Protein AF-A0A538JEP0-F1 (afdb_monomer_lite)

Foldseek 3Di:
DDPVVVVVVVVVVPPVVVVVVVVVVVVVVLVVVLVVVLVVCPPVVNVVVCVVLLVAWKWWFFKAALVLDTDTDIDHNVLSVDSVSVSVVVVVSQVSQVVRVVVWAIQGDDTPRIDSDPVRVVVVSVVCVVVSNVLSVVLGQKFKKFKFFPDDDDDDDPDCVVVVVVPSFDDPVLVVLLVVQAPDDDGRMGIHHNVRVVVNVVSVVVVVVVPTDMDMDDRGRPNRPRDDD

Sequence (229 aa):
MGAADELARALAARDVNVGELIRQAEADARAEVAETLRGLFADDLLRRVLAHVADRPMFALVGIDERVIPLVRKLDDSAMRDEAQLESEVRAHNEMLLDAMGKGTVIPFRFGTAFPTRSALDEWVSNHRDELERELVRLRGKAEWAVEIVARPPEGEPGRYLEERLATAVRPDVRGRLAAVAAEVAGNACLVAASNEEAFHATLNELEEEGYELRVTGPWPAYSFARLP

Radius of gyration: 23.02 Å; chains: 1; bounding box: 45×71×61 Å

Secondary structure (DSSP, 8-state):
--HHHHHHHHHHT----HHHHHHHHHHHHHHHHHHHHHHHHT-HHHHHHHHHHTTS-EEEEEEE-TTS-EEEEEEPGGGGT-HHHHHHHHHHHHHHHHHHHTTS--EE--TT-EESSHHHHHHHHHHTHHHHHHHHHHHTTEEEEEEEEEE----S-TT-HHHHGGG-S--HHHHHHHHHHSSEEETTEEEEEGGGHHHHHHHHHHHHHTT-EEEEEEEE--TTT----

pLDDT: mean 72.67, std 21.52, range [31.45, 97.44]

Structure (mmCIF, N/CA/C/O backbone):
data_AF-A0A538JEP0-F1
#
_entry.id   AF-A0A538JEP0-F1
#
loop_
_atom_site.group_PDB
_atom_site.id
_atom_site.type_symbol
_atom_site.label_atom_id
_atom_site.label_alt_id
_atom_site.label_comp_id
_atom_site.label_asym_id
_atom_site.label_entity_id
_atom_site.label_seq_id
_atom_site.pdbx_PDB_ins_code
_atom_site.Cartn_x
_atom_site.Cartn_y
_atom_site.Cartn_z
_atom_site.occupancy
_atom_site.B_iso_or_equiv
_atom_site.auth_seq_id
_atom_site.auth_comp_id
_atom_site.auth_asym_id
_atom_site.auth_atom_id
_atom_site.pdbx_PDB_model_num
ATOM 1 N N . MET A 1 1 ? 3.671 55.004 30.116 1.00 46.94 1 MET A N 1
ATOM 2 C CA . MET A 1 1 ? 4.295 54.323 28.964 1.00 46.94 1 MET A CA 1
ATOM 3 C C . MET A 1 1 ? 4.608 52.918 29.442 1.00 46.94 1 MET A C 1
ATOM 5 O O . MET A 1 1 ? 5.524 52.754 30.234 1.00 46.94 1 MET A O 1
ATOM 9 N N . GLY A 1 2 ? 3.665 52.000 29.221 1.00 47.28 2 GLY A N 1
ATOM 10 C CA . GLY A 1 2 ? 3.522 50.778 30.020 1.00 47.28 2 GLY A CA 1
ATOM 11 C C . GLY A 1 2 ? 4.178 49.565 29.373 1.00 47.28 2 GLY A C 1
ATOM 12 O O . GLY A 1 2 ? 4.249 49.492 28.153 1.00 47.28 2 GLY A O 1
ATOM 13 N N . ALA A 1 3 ? 4.580 48.594 30.195 1.00 38.84 3 ALA A N 1
ATOM 14 C CA . ALA A 1 3 ? 5.184 47.321 29.787 1.00 38.84 3 ALA A CA 1
ATOM 15 C C . ALA A 1 3 ? 4.397 46.561 28.692 1.00 38.84 3 ALA A C 1
ATOM 17 O O . ALA A 1 3 ? 4.974 45.762 27.964 1.00 38.84 3 ALA A O 1
ATOM 18 N N . ALA A 1 4 ? 3.102 46.850 28.523 1.00 38.44 4 ALA A N 1
ATOM 19 C CA . ALA A 1 4 ? 2.277 46.339 27.429 1.00 38.44 4 ALA A CA 1
ATOM 20 C C . ALA A 1 4 ? 2.669 46.897 26.041 1.00 38.44 4 ALA A C 1
ATOM 22 O O . ALA A 1 4 ? 2.655 46.144 25.073 1.00 38.44 4 ALA A O 1
ATOM 23 N N . ASP A 1 5 ? 3.082 48.168 25.935 1.00 39.56 5 ASP A N 1
ATOM 24 C CA . ASP A 1 5 ? 3.568 48.773 24.677 1.00 39.56 5 ASP A CA 1
ATOM 25 C C . ASP A 1 5 ? 4.962 48.262 24.292 1.00 39.56 5 ASP A C 1
ATOM 27 O O . ASP A 1 5 ? 5.319 48.224 23.114 1.00 39.56 5 ASP A O 1
ATOM 31 N N . GLU A 1 6 ? 5.762 47.892 25.292 1.00 38.72 6 GLU A N 1
ATOM 32 C CA . GLU A 1 6 ? 7.109 47.347 25.116 1.00 38.72 6 GLU A CA 1
ATOM 33 C C . GLU A 1 6 ? 7.047 45.862 24.728 1.00 38.72 6 GLU A C 1
ATOM 35 O O . GLU A 1 6 ? 7.754 45.435 23.817 1.00 38.72 6 GLU A O 1
ATOM 40 N N . LEU A 1 7 ? 6.108 45.107 25.314 1.00 36.41 7 LEU A N 1
ATOM 41 C CA . LEU A 1 7 ? 5.798 43.730 24.924 1.00 36.41 7 LEU A CA 1
ATOM 42 C C . LEU A 1 7 ? 5.152 43.661 23.528 1.00 36.41 7 LEU A C 1
ATOM 44 O O . LEU A 1 7 ? 5.528 42.808 22.729 1.00 36.41 7 LEU A O 1
ATOM 48 N N . ALA A 1 8 ? 4.251 44.591 23.188 1.00 37.75 8 ALA A N 1
ATOM 49 C CA . ALA A 1 8 ? 3.668 44.691 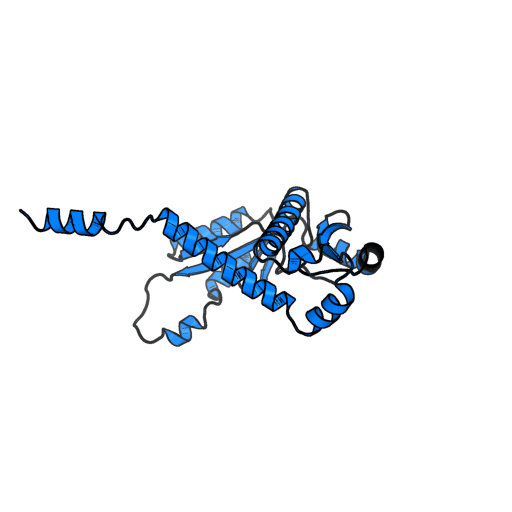21.848 1.00 37.75 8 ALA A CA 1
ATOM 50 C C . ALA A 1 8 ? 4.722 45.044 20.781 1.00 37.75 8 ALA A C 1
ATOM 52 O O . ALA A 1 8 ? 4.706 44.471 19.694 1.00 37.75 8 ALA A O 1
ATOM 53 N N . ARG A 1 9 ? 5.689 45.921 21.099 1.00 42.69 9 ARG A N 1
ATOM 54 C CA . ARG A 1 9 ? 6.839 46.210 20.221 1.00 42.69 9 ARG A CA 1
ATOM 55 C C . ARG A 1 9 ? 7.816 45.041 20.103 1.00 42.69 9 ARG A C 1
ATOM 57 O O . ARG A 1 9 ? 8.327 44.810 19.014 1.00 42.69 9 ARG A O 1
ATOM 64 N N . ALA A 1 10 ? 8.061 44.296 21.181 1.00 39.06 10 ALA A N 1
ATOM 65 C CA . ALA A 1 10 ? 8.940 43.125 21.166 1.00 39.06 10 ALA A CA 1
ATOM 66 C C . ALA A 1 10 ? 8.338 41.947 20.377 1.00 39.06 10 ALA A C 1
ATOM 68 O O . ALA A 1 10 ? 9.069 41.234 19.691 1.00 39.06 10 ALA A O 1
ATOM 69 N N . LEU A 1 11 ? 7.012 41.776 20.429 1.00 36.81 11 LEU A N 1
ATOM 70 C CA . LEU A 1 11 ? 6.280 40.799 19.617 1.00 36.81 11 LEU A CA 1
ATOM 71 C C . LEU A 1 11 ? 6.167 41.240 18.149 1.00 36.81 11 LEU A C 1
ATOM 73 O O . LEU A 1 11 ? 6.334 40.409 17.267 1.00 36.81 11 LEU A O 1
ATOM 77 N N . ALA A 1 12 ? 5.994 42.537 17.870 1.00 42.09 12 ALA A N 1
ATOM 78 C CA . ALA A 1 12 ? 6.000 43.074 16.504 1.00 42.09 12 ALA A CA 1
ATOM 79 C C . ALA A 1 12 ? 7.398 43.094 15.848 1.00 42.09 12 ALA A C 1
ATOM 81 O O . ALA A 1 12 ? 7.502 43.079 14.627 1.00 42.09 12 ALA A O 1
ATOM 82 N N . ALA A 1 13 ? 8.480 43.115 16.639 1.00 42.72 13 ALA A N 1
ATOM 83 C CA . ALA A 1 13 ? 9.861 43.014 16.150 1.00 42.72 13 ALA A CA 1
ATOM 84 C C . ALA A 1 13 ? 10.280 41.572 15.808 1.00 42.72 13 ALA A C 1
ATOM 86 O O . ALA A 1 13 ? 11.305 41.356 15.162 1.00 42.72 13 ALA A O 1
ATOM 87 N N . ARG A 1 14 ? 9.490 40.583 16.234 1.00 44.97 14 ARG A N 1
ATOM 88 C CA . ARG A 1 14 ? 9.610 39.187 15.827 1.00 44.97 14 ARG A CA 1
ATOM 89 C C . ARG A 1 14 ? 8.454 38.867 14.898 1.00 44.97 14 ARG A C 1
ATOM 91 O O . ARG A 1 14 ? 7.527 38.159 15.277 1.00 44.97 14 ARG A O 1
ATOM 98 N N . ASP A 1 15 ? 8.548 39.385 13.678 1.00 43.19 15 ASP A N 1
ATOM 99 C CA . ASP A 1 15 ? 7.730 38.963 12.540 1.00 43.19 15 ASP A CA 1
ATOM 100 C C . ASP A 1 15 ? 8.122 37.525 12.155 1.00 43.19 15 ASP A C 1
ATOM 102 O O . ASP A 1 15 ? 8.715 37.243 11.118 1.00 43.19 15 ASP A O 1
ATOM 106 N N . VAL A 1 16 ? 7.895 36.593 13.084 1.00 47.44 16 VAL A N 1
ATOM 107 C CA . VAL A 1 16 ? 7.999 35.165 12.845 1.00 47.44 16 VAL A CA 1
ATOM 108 C C . VAL A 1 16 ? 6.770 34.834 12.026 1.00 47.44 16 VAL A C 1
ATOM 110 O O . VAL A 1 16 ? 5.701 34.524 12.551 1.00 47.44 16 VAL A O 1
ATOM 113 N N . ASN A 1 17 ? 6.920 34.989 10.716 1.00 47.56 17 ASN A N 1
ATOM 114 C CA . ASN A 1 17 ? 5.913 34.612 9.755 1.00 47.56 17 ASN A CA 1
ATOM 115 C C . ASN A 1 17 ? 5.704 33.103 9.904 1.00 47.56 17 ASN A C 1
ATOM 117 O O . ASN A 1 17 ? 6.492 32.298 9.417 1.00 47.56 17 ASN A O 1
ATOM 121 N N . VAL A 1 18 ? 4.659 32.709 10.634 1.00 34.00 18 VAL A N 1
ATOM 122 C CA . VAL A 1 18 ? 4.326 31.300 10.895 1.00 34.00 18 VAL A CA 1
ATOM 123 C C . VAL A 1 18 ? 4.197 30.531 9.576 1.00 34.00 18 VAL A C 1
ATOM 125 O O . VAL A 1 18 ? 4.581 29.370 9.503 1.00 34.00 18 VAL A O 1
ATOM 128 N N . GLY A 1 19 ? 3.759 31.198 8.502 1.00 34.09 19 GLY A N 1
ATOM 129 C CA . GLY A 1 19 ? 3.747 30.625 7.159 1.00 34.09 19 GLY A CA 1
ATOM 130 C C . GLY A 1 19 ? 5.142 30.378 6.574 1.00 34.09 19 GLY A C 1
ATOM 131 O O . GLY A 1 19 ? 5.321 29.426 5.826 1.00 34.09 19 GLY A O 1
ATOM 132 N N . GLU A 1 20 ? 6.139 31.196 6.904 1.00 41.31 20 GLU A N 1
ATOM 133 C CA . GLU A 1 20 ? 7.542 30.972 6.532 1.00 41.31 20 GLU A CA 1
ATOM 134 C C . GLU A 1 20 ? 8.184 29.862 7.365 1.00 41.31 20 GLU A C 1
ATOM 136 O O . GLU A 1 20 ? 8.879 29.027 6.800 1.00 41.31 20 GLU A O 1
ATOM 141 N N . LEU A 1 21 ? 7.871 29.774 8.661 1.00 33.12 21 LEU A N 1
ATOM 142 C CA . LEU A 1 21 ? 8.310 28.656 9.501 1.00 33.12 21 LEU A CA 1
ATOM 143 C C . LEU A 1 21 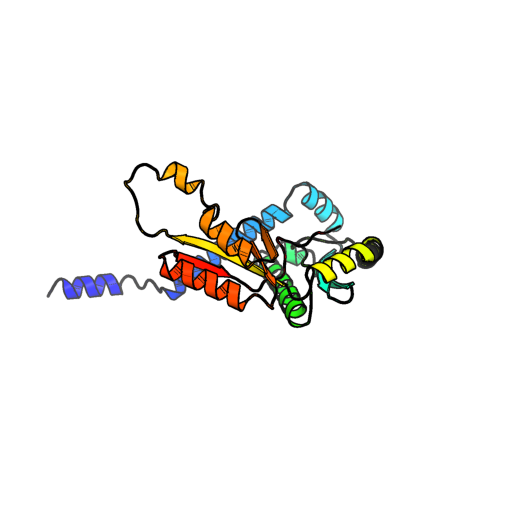? 7.723 27.316 9.057 1.00 33.12 21 LEU A C 1
ATOM 145 O O . LEU A 1 21 ? 8.446 26.327 9.033 1.00 33.12 21 LEU A O 1
ATOM 149 N N . ILE A 1 22 ? 6.439 27.273 8.691 1.00 31.45 22 ILE A N 1
ATOM 150 C CA . ILE A 1 22 ? 5.808 26.059 8.155 1.00 31.45 22 ILE A CA 1
ATOM 151 C C . ILE A 1 22 ? 6.463 25.680 6.826 1.00 31.45 22 ILE A C 1
ATOM 153 O O . ILE A 1 22 ? 6.850 24.531 6.654 1.00 31.45 22 ILE A O 1
ATOM 157 N N . ARG A 1 23 ? 6.671 26.642 5.914 1.00 42.78 23 ARG A N 1
ATOM 158 C CA . ARG A 1 23 ? 7.375 26.380 4.648 1.00 42.78 23 ARG A CA 1
ATOM 159 C C . ARG A 1 23 ? 8.807 25.897 4.862 1.00 42.78 23 ARG A C 1
ATOM 161 O O . ARG A 1 23 ? 9.242 25.011 4.137 1.00 42.78 23 ARG A O 1
ATOM 168 N N . GLN A 1 24 ? 9.526 26.461 5.831 1.00 40.59 24 GLN A N 1
ATOM 169 C CA . GLN A 1 24 ? 10.885 26.042 6.157 1.00 40.59 24 GLN A CA 1
ATOM 170 C C . GLN A 1 24 ? 10.894 24.635 6.757 1.00 40.59 24 GLN A C 1
ATOM 172 O O . GLN A 1 24 ? 11.655 23.799 6.298 1.00 40.59 24 GLN A O 1
ATOM 177 N N . ALA A 1 25 ? 9.995 24.337 7.698 1.00 34.19 25 ALA A N 1
ATOM 178 C CA . ALA A 1 25 ? 9.860 23.002 8.276 1.00 34.19 25 ALA A CA 1
ATOM 179 C C . ALA A 1 25 ? 9.463 21.951 7.223 1.00 34.19 25 ALA A C 1
ATOM 181 O O . ALA A 1 25 ? 9.988 20.842 7.229 1.00 34.19 25 ALA A O 1
ATOM 182 N N . GLU A 1 26 ? 8.575 22.298 6.287 1.00 37.69 26 GLU A N 1
ATOM 183 C CA . GLU A 1 26 ? 8.236 21.443 5.146 1.00 37.69 26 GLU A CA 1
ATOM 184 C C . GLU A 1 26 ? 9.423 21.246 4.197 1.00 37.69 26 GLU A C 1
ATOM 186 O O . GLU A 1 26 ? 9.621 20.141 3.699 1.00 37.69 26 GLU A O 1
ATOM 191 N N . ALA A 1 27 ? 10.206 22.295 3.931 1.00 47.62 27 ALA A N 1
ATOM 192 C CA . ALA A 1 27 ? 11.395 22.215 3.089 1.00 47.62 27 ALA A CA 1
ATOM 193 C C . ALA A 1 27 ? 12.491 21.358 3.737 1.00 47.62 27 ALA A C 1
ATOM 195 O O . ALA A 1 27 ? 13.074 20.513 3.064 1.00 47.62 27 ALA A O 1
ATOM 196 N N . ASP A 1 28 ? 12.715 21.519 5.040 1.00 44.03 28 ASP A N 1
ATOM 197 C CA . ASP A 1 28 ? 13.675 20.731 5.812 1.00 44.03 28 ASP A CA 1
ATOM 198 C C . ASP A 1 28 ? 13.251 19.252 5.856 1.00 44.03 28 ASP A C 1
ATOM 200 O O . ASP A 1 28 ? 14.069 18.367 5.614 1.00 44.03 28 ASP A O 1
ATOM 204 N N . ALA A 1 29 ? 11.956 18.969 6.055 1.00 41.75 29 ALA A N 1
ATOM 205 C CA . ALA A 1 29 ? 11.419 17.609 6.005 1.00 41.75 29 ALA A CA 1
ATOM 206 C C . ALA A 1 29 ? 11.539 16.981 4.605 1.00 41.75 29 ALA A C 1
ATOM 208 O O . ALA A 1 29 ? 11.890 15.808 4.480 1.00 41.75 29 ALA A O 1
ATOM 209 N N . ARG A 1 30 ? 11.285 17.750 3.535 1.00 46.12 30 ARG A N 1
ATOM 210 C CA . ARG A 1 30 ? 11.527 17.292 2.154 1.00 46.12 30 ARG A CA 1
ATOM 211 C C . ARG A 1 30 ? 13.000 16.984 1.931 1.00 46.12 30 ARG A C 1
ATOM 213 O O . ARG A 1 30 ? 13.297 15.966 1.312 1.00 46.12 30 ARG A O 1
ATOM 220 N N . ALA A 1 31 ? 13.894 17.810 2.471 1.00 48.84 31 ALA A N 1
ATOM 221 C CA . ALA A 1 31 ? 15.327 17.618 2.325 1.00 48.84 31 ALA A CA 1
ATOM 222 C C . ALA A 1 31 ? 15.830 16.361 3.047 1.00 48.84 31 ALA A C 1
ATOM 224 O O . ALA A 1 31 ? 16.592 15.575 2.485 1.00 48.84 31 ALA A O 1
ATOM 225 N N . GLU A 1 32 ? 15.339 16.109 4.260 1.00 46.53 32 GLU A N 1
ATOM 226 C CA . GLU A 1 32 ? 15.646 14.896 5.022 1.00 46.53 32 GLU A CA 1
ATOM 227 C C . GLU A 1 32 ? 15.100 13.632 4.334 1.00 46.53 32 GLU A C 1
ATOM 229 O O . GLU A 1 32 ? 15.796 12.616 4.220 1.00 46.53 32 GLU A O 1
ATOM 234 N N . VAL A 1 33 ? 13.872 13.693 3.804 1.00 46.97 33 VAL A N 1
ATOM 235 C CA . VAL A 1 33 ? 13.283 12.599 3.016 1.00 46.97 33 VAL A CA 1
ATOM 236 C C . VAL A 1 33 ? 14.093 12.360 1.748 1.00 46.97 33 VAL A C 1
ATOM 238 O O . VAL A 1 33 ? 14.390 11.215 1.422 1.00 46.97 33 VAL A O 1
ATOM 241 N N . ALA A 1 34 ? 14.499 13.410 1.042 1.00 51.31 34 ALA A N 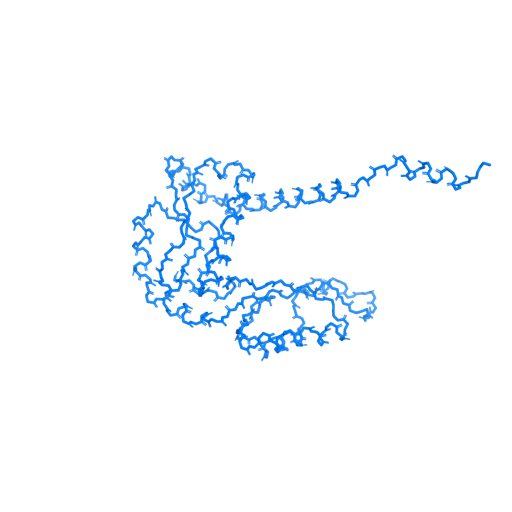1
ATOM 242 C CA . ALA A 1 34 ? 15.307 13.285 -0.158 1.00 51.31 34 ALA A CA 1
ATOM 243 C C . ALA A 1 34 ? 16.727 12.790 0.132 1.00 51.31 34 ALA A C 1
ATOM 245 O O . ALA A 1 34 ? 17.259 12.021 -0.663 1.00 51.31 34 ALA A O 1
ATOM 246 N N . GLU A 1 35 ? 17.341 13.154 1.257 1.00 52.19 35 GLU A N 1
ATOM 247 C CA . GLU A 1 35 ? 18.613 12.580 1.702 1.00 52.19 35 GLU A CA 1
ATOM 248 C C . GLU A 1 35 ? 18.468 11.097 2.045 1.00 52.19 35 GLU A C 1
ATOM 250 O O . GLU A 1 35 ? 19.293 10.287 1.621 1.00 52.19 35 GLU A O 1
ATOM 255 N N . THR A 1 36 ? 17.376 10.721 2.711 1.00 52.69 36 THR A N 1
ATOM 256 C CA . THR A 1 36 ? 17.035 9.323 2.995 1.00 52.69 36 THR A CA 1
ATOM 257 C C . THR A 1 36 ? 16.820 8.536 1.706 1.00 52.69 36 THR A C 1
ATOM 259 O O . THR A 1 36 ? 17.389 7.460 1.535 1.00 52.69 36 THR A O 1
ATOM 262 N N . LEU A 1 37 ? 16.055 9.083 0.758 1.00 50.84 37 LEU A N 1
ATOM 263 C CA . LEU A 1 37 ? 15.846 8.486 -0.557 1.00 50.84 37 LEU A CA 1
ATOM 264 C C . LEU A 1 37 ? 17.173 8.375 -1.305 1.00 50.84 37 LEU A C 1
ATOM 266 O O . LEU A 1 37 ? 17.518 7.283 -1.744 1.00 50.84 37 LEU A O 1
ATOM 270 N N . ARG A 1 38 ? 17.967 9.451 -1.384 1.00 56.06 38 ARG A N 1
ATOM 271 C CA . ARG A 1 38 ? 19.318 9.423 -1.962 1.00 56.06 38 ARG A CA 1
ATOM 272 C C . ARG A 1 38 ? 20.165 8.340 -1.307 1.00 56.06 38 ARG A C 1
ATOM 274 O O . ARG A 1 38 ? 20.845 7.643 -2.039 1.00 56.06 38 ARG A O 1
ATOM 281 N N . GLY A 1 39 ? 20.100 8.162 0.012 1.00 55.53 39 GLY A N 1
ATOM 282 C CA . GLY A 1 39 ? 20.774 7.101 0.763 1.00 55.53 39 GLY A CA 1
ATOM 283 C C . GLY A 1 39 ? 20.321 5.693 0.368 1.00 55.53 39 GLY A C 1
ATOM 284 O O . GLY A 1 39 ? 21.159 4.844 0.077 1.00 55.53 39 GLY A O 1
ATOM 285 N N . LEU A 1 40 ? 19.007 5.471 0.275 1.00 53.81 40 LEU A N 1
ATOM 286 C CA . LEU A 1 40 ? 18.403 4.208 -0.171 1.00 53.81 40 LEU A CA 1
ATOM 287 C C . LEU A 1 40 ? 18.743 3.880 -1.638 1.00 53.81 40 LEU A C 1
ATOM 289 O O . LEU A 1 40 ? 18.954 2.719 -1.976 1.00 53.81 40 LEU A O 1
ATOM 293 N N . PHE A 1 41 ? 18.852 4.892 -2.504 1.00 49.88 41 PHE A N 1
ATOM 294 C CA . PHE A 1 41 ? 19.326 4.750 -3.889 1.00 49.88 41 PHE A CA 1
ATOM 295 C C . PHE A 1 41 ? 20.849 4.649 -4.007 1.00 49.88 41 PHE A C 1
ATOM 297 O O . PHE A 1 41 ? 21.369 4.142 -5.001 1.00 49.88 41 PHE A O 1
ATOM 304 N N . ALA A 1 42 ? 21.569 5.151 -3.009 1.00 46.66 42 ALA A N 1
ATOM 305 C CA . ALA A 1 42 ? 23.019 5.223 -2.965 1.00 46.66 42 ALA A CA 1
ATOM 306 C C . ALA A 1 42 ? 23.679 3.963 -2.412 1.00 46.66 42 ALA A C 1
ATOM 308 O O . ALA A 1 42 ? 24.910 3.977 -2.303 1.00 46.66 42 ALA A O 1
ATOM 309 N N . ASP A 1 43 ? 22.917 2.920 -2.074 1.00 51.91 43 ASP A N 1
ATOM 310 C CA . ASP A 1 43 ? 23.490 1.647 -1.657 1.00 51.91 43 ASP A CA 1
ATOM 311 C C . ASP A 1 43 ? 24.525 1.206 -2.707 1.00 51.91 43 ASP A C 1
ATOM 313 O O . ASP A 1 43 ? 24.291 1.264 -3.918 1.00 51.91 43 ASP A O 1
ATOM 317 N N . ASP A 1 44 ? 25.729 0.861 -2.255 1.00 44.19 44 ASP A N 1
ATOM 318 C CA . ASP A 1 44 ? 26.965 0.911 -3.060 1.00 44.19 44 ASP A CA 1
ATOM 319 C C . ASP A 1 44 ? 26.937 -0.040 -4.286 1.00 44.19 44 ASP A C 1
ATOM 321 O O . ASP A 1 44 ? 27.661 0.125 -5.274 1.00 44.19 44 ASP A O 1
ATOM 325 N N . LEU A 1 45 ? 26.027 -1.019 -4.252 1.00 45.00 45 LEU A N 1
ATOM 326 C CA . LEU A 1 45 ? 25.698 -1.939 -5.342 1.00 45.00 45 LEU A CA 1
ATOM 327 C C . LEU A 1 45 ? 24.853 -1.272 -6.443 1.00 45.00 45 LEU A C 1
ATOM 329 O O . LEU A 1 45 ? 25.162 -1.425 -7.627 1.00 45.00 45 LEU A O 1
ATOM 333 N N . LEU A 1 46 ? 23.843 -0.483 -6.061 1.00 49.41 46 LEU A N 1
ATOM 334 C CA . LEU A 1 46 ? 23.038 0.344 -6.963 1.00 49.41 46 LEU A CA 1
ATOM 335 C C . LEU A 1 46 ? 23.905 1.424 -7.604 1.00 49.41 46 LEU A C 1
ATOM 337 O O . LEU A 1 46 ? 23.823 1.586 -8.812 1.00 49.41 46 LEU A O 1
ATOM 341 N N . ARG A 1 47 ? 24.825 2.072 -6.871 1.00 50.44 47 ARG A N 1
ATOM 342 C CA . ARG A 1 47 ? 25.790 3.017 -7.475 1.00 50.44 47 ARG A CA 1
ATOM 343 C C . ARG A 1 47 ? 26.631 2.382 -8.577 1.00 50.44 47 ARG A C 1
ATOM 345 O O . ARG A 1 47 ? 26.851 3.017 -9.600 1.00 50.44 47 ARG A O 1
ATOM 352 N N . ARG A 1 48 ? 27.110 1.147 -8.400 1.00 46.28 48 ARG A N 1
ATOM 353 C CA . ARG A 1 48 ? 27.939 0.460 -9.410 1.00 46.28 48 ARG A CA 1
ATOM 354 C C . ARG A 1 48 ? 27.139 0.051 -10.644 1.00 46.28 48 ARG A C 1
ATOM 356 O O . ARG A 1 48 ? 27.660 0.154 -11.753 1.00 46.28 48 ARG A O 1
ATOM 363 N N . VAL A 1 49 ? 25.887 -0.368 -10.457 1.00 48.03 49 VAL A N 1
ATOM 364 C CA . VAL A 1 49 ? 24.968 -0.710 -11.554 1.00 48.03 49 VAL A CA 1
ATOM 365 C C . VAL A 1 49 ? 24.488 0.555 -12.265 1.00 48.03 49 VAL A C 1
ATOM 367 O O . VAL A 1 49 ? 24.639 0.652 -13.476 1.00 48.03 49 VAL A O 1
ATOM 370 N N . LEU A 1 50 ? 24.016 1.561 -11.528 1.00 47.94 50 LEU A N 1
ATOM 371 C CA . LEU A 1 50 ? 23.605 2.864 -12.053 1.00 47.94 50 LEU A CA 1
ATOM 372 C C . LEU A 1 50 ? 24.760 3.578 -12.749 1.00 47.94 50 LEU A C 1
ATOM 374 O O . LEU A 1 50 ? 24.554 4.090 -13.833 1.00 47.94 50 LEU A O 1
ATOM 378 N N . ALA A 1 51 ? 25.992 3.538 -12.232 1.00 47.84 51 ALA A N 1
ATOM 379 C CA . ALA A 1 51 ? 27.151 4.118 -12.918 1.00 47.84 51 ALA A CA 1
ATOM 380 C C . ALA A 1 51 ? 27.511 3.393 -14.231 1.00 47.84 51 ALA A C 1
ATOM 382 O O . ALA A 1 51 ? 28.080 4.015 -15.124 1.00 47.84 51 ALA A O 1
ATOM 383 N N . HIS A 1 52 ? 27.179 2.103 -14.375 1.00 47.44 52 HIS A N 1
ATOM 384 C CA . HIS A 1 52 ? 27.292 1.368 -15.647 1.00 47.44 52 HIS A CA 1
ATOM 385 C C . HIS A 1 52 ? 26.067 1.540 -16.564 1.00 47.44 52 HIS A C 1
ATOM 387 O O . HIS A 1 52 ? 26.162 1.289 -17.765 1.00 47.44 52 HIS A O 1
ATOM 393 N N . VAL A 1 53 ? 24.924 1.960 -16.013 1.00 48.50 53 VAL A N 1
ATOM 394 C CA . VAL A 1 53 ? 23.645 2.185 -16.712 1.00 48.50 53 VAL A CA 1
ATOM 395 C C . VAL A 1 53 ? 23.390 3.679 -16.982 1.00 48.50 53 VAL A C 1
ATOM 397 O O . VAL A 1 53 ? 22.471 3.995 -17.724 1.00 48.50 53 VAL A O 1
ATOM 400 N N . ALA A 1 54 ? 24.239 4.582 -16.478 1.00 49.69 54 ALA A N 1
ATOM 401 C CA . ALA A 1 54 ? 24.062 6.043 -16.404 1.00 49.69 54 ALA A CA 1
ATOM 402 C C . ALA A 1 54 ? 23.803 6.766 -17.741 1.00 49.69 54 ALA A C 1
ATOM 404 O O . ALA A 1 54 ? 23.463 7.941 -17.741 1.00 49.69 54 ALA A O 1
ATOM 405 N N . ASP A 1 55 ? 23.919 6.071 -18.871 1.00 55.16 55 ASP A N 1
ATOM 406 C CA . ASP A 1 55 ? 23.627 6.596 -20.210 1.00 55.16 55 ASP A CA 1
ATOM 407 C C . ASP A 1 55 ? 22.329 6.034 -20.821 1.00 55.16 55 ASP A C 1
ATOM 409 O O . ASP A 1 55 ? 22.045 6.239 -22.005 1.00 55.16 55 ASP A O 1
ATOM 413 N N . ARG A 1 56 ? 21.533 5.272 -20.057 1.00 57.75 56 ARG A N 1
ATOM 414 C CA . ARG A 1 56 ? 20.315 4.620 -20.554 1.00 57.75 56 ARG A CA 1
ATOM 415 C C . ARG A 1 56 ? 19.125 4.843 -19.624 1.00 57.75 56 ARG A C 1
ATOM 417 O O . ARG A 1 56 ? 19.253 4.669 -18.415 1.00 57.75 56 ARG A O 1
ATOM 424 N N . PRO A 1 57 ? 17.947 5.170 -20.181 1.00 63.44 57 PRO A N 1
ATOM 425 C CA . PRO A 1 57 ? 16.741 5.318 -19.383 1.00 63.44 57 PRO A CA 1
ATOM 426 C C . PRO A 1 57 ? 16.335 3.979 -18.767 1.00 63.44 57 PRO A C 1
ATOM 428 O O . PRO A 1 57 ? 16.360 2.949 -19.446 1.00 63.44 57 PRO A O 1
ATOM 431 N N . MET A 1 58 ? 15.911 4.009 -17.505 1.00 72.31 58 MET A N 1
ATOM 432 C CA . MET A 1 58 ? 15.391 2.834 -16.806 1.00 72.31 58 MET A CA 1
ATOM 433 C C . MET A 1 58 ? 13.863 2.853 -16.751 1.00 72.31 58 MET A C 1
ATOM 435 O O . MET A 1 58 ? 13.228 3.908 -16.797 1.00 72.31 58 MET A O 1
ATOM 439 N N . PHE A 1 59 ? 13.266 1.668 -16.640 1.00 81.88 59 PHE A N 1
ATOM 440 C CA . PHE A 1 59 ? 11.821 1.494 -16.516 1.00 81.88 59 PHE A CA 1
ATOM 441 C C . PHE A 1 59 ? 11.486 1.147 -15.069 1.00 81.88 59 PHE A C 1
ATOM 443 O O . PHE A 1 59 ? 11.714 0.019 -14.636 1.00 81.88 59 PHE A O 1
ATOM 450 N N . ALA A 1 60 ? 10.973 2.119 -14.321 1.00 82.25 60 ALA A N 1
ATOM 451 C CA . ALA A 1 60 ? 10.504 1.919 -12.959 1.00 82.25 60 ALA A CA 1
ATOM 452 C C . ALA A 1 60 ? 9.122 1.268 -12.972 1.00 82.25 60 ALA A C 1
ATOM 454 O O . ALA A 1 60 ? 8.173 1.822 -13.534 1.00 82.25 60 ALA A O 1
ATOM 455 N N . LEU A 1 61 ? 9.019 0.098 -12.349 1.00 85.38 61 LEU A N 1
ATOM 456 C CA . LEU A 1 61 ? 7.752 -0.559 -12.078 1.00 85.38 61 LEU A CA 1
ATOM 457 C C . LEU A 1 61 ? 7.134 0.083 -10.836 1.00 85.38 61 LEU A C 1
ATOM 459 O O . LEU A 1 61 ? 7.664 -0.023 -9.732 1.00 85.38 61 LEU A O 1
ATOM 463 N N . VAL A 1 62 ? 6.013 0.762 -11.048 1.00 90.00 62 VAL A N 1
ATOM 464 C CA . VAL A 1 62 ? 5.265 1.459 -10.003 1.00 90.00 62 VAL A CA 1
ATOM 465 C C . VAL A 1 62 ? 4.277 0.512 -9.331 1.00 90.00 62 VAL A C 1
ATOM 467 O O . VAL A 1 62 ? 4.173 0.466 -8.107 1.00 90.00 62 VAL A O 1
ATOM 470 N N . GLY A 1 63 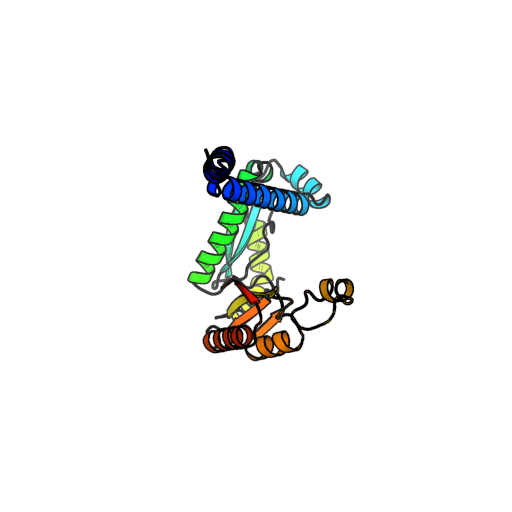? 3.563 -0.265 -10.142 1.00 93.06 63 GLY A N 1
ATOM 471 C CA . GLY A 1 63 ? 2.499 -1.151 -9.696 1.00 93.06 63 GLY A CA 1
ATOM 472 C C . GLY A 1 63 ? 2.030 -2.104 -10.787 1.00 93.06 63 GLY A C 1
ATOM 473 O O . GLY A 1 63 ? 2.416 -1.971 -11.949 1.00 93.06 63 GLY A O 1
ATOM 474 N N . ILE A 1 64 ? 1.164 -3.041 -10.418 1.00 97.12 64 ILE A N 1
ATOM 475 C CA . ILE A 1 64 ? 0.429 -3.909 -11.345 1.00 97.12 64 ILE A CA 1
ATOM 476 C C . ILE A 1 64 ? -1.065 -3.675 -11.121 1.00 97.12 64 ILE A C 1
ATOM 478 O O . ILE A 1 64 ? -1.528 -3.776 -9.984 1.00 97.12 64 ILE A O 1
ATOM 482 N N . ASP A 1 65 ? -1.807 -3.336 -12.176 1.00 96.25 65 ASP A N 1
ATOM 483 C CA . ASP A 1 65 ? -3.257 -3.122 -12.089 1.00 96.25 65 ASP A CA 1
ATOM 484 C C . ASP A 1 65 ? -4.059 -4.437 -12.091 1.00 96.25 65 ASP A C 1
ATOM 486 O O . ASP A 1 65 ? -3.515 -5.527 -12.271 1.00 96.25 65 ASP A O 1
ATOM 490 N N . GLU A 1 66 ? -5.383 -4.337 -11.942 1.00 93.62 66 GLU A N 1
ATOM 491 C CA . GLU A 1 66 ? -6.307 -5.481 -11.898 1.00 93.62 66 GLU A CA 1
ATOM 492 C C . GLU A 1 66 ? -6.282 -6.389 -13.145 1.00 93.62 66 GLU A C 1
ATOM 494 O O . GLU A 1 66 ? -6.807 -7.502 -13.106 1.00 93.62 66 GLU A O 1
ATOM 499 N N . ARG A 1 67 ? -5.701 -5.924 -14.257 1.00 94.88 67 ARG A N 1
ATOM 500 C CA . ARG A 1 67 ? -5.584 -6.646 -15.534 1.00 94.88 67 ARG A CA 1
ATOM 501 C C . ARG A 1 67 ? -4.178 -7.198 -15.747 1.00 94.88 67 ARG A C 1
ATOM 503 O O . ARG A 1 67 ? -3.866 -7.674 -16.841 1.00 94.88 67 ARG A O 1
ATOM 510 N N . VAL A 1 68 ? -3.334 -7.140 -14.716 1.00 95.88 68 VAL A N 1
ATOM 511 C CA . VAL A 1 68 ? -1.918 -7.513 -14.772 1.00 95.88 68 VAL A CA 1
ATOM 512 C C . VAL A 1 68 ? -1.144 -6.631 -15.762 1.00 95.88 68 VAL A C 1
ATOM 514 O O . VAL A 1 68 ? -0.188 -7.070 -16.403 1.00 95.88 68 VAL A O 1
ATOM 517 N N . ILE A 1 69 ? -1.575 -5.379 -15.939 1.00 95.88 69 ILE A N 1
ATOM 518 C CA . ILE A 1 69 ? -0.865 -4.405 -16.765 1.00 95.88 69 ILE A CA 1
ATOM 519 C C . ILE A 1 69 ? 0.110 -3.650 -15.857 1.00 95.88 69 ILE A C 1
ATOM 521 O O . ILE A 1 69 ? -0.304 -3.101 -14.830 1.00 95.88 69 ILE A O 1
ATOM 525 N N . PRO A 1 70 ? 1.407 -3.596 -16.210 1.00 95.81 70 PRO A N 1
ATOM 526 C CA . PRO A 1 70 ? 2.365 -2.852 -15.421 1.00 95.81 70 PRO A CA 1
ATOM 527 C C . PRO A 1 70 ? 2.165 -1.348 -15.572 1.00 95.81 70 PRO A C 1
ATOM 529 O O . PRO A 1 70 ? 2.126 -0.801 -16.678 1.00 95.81 70 PRO A O 1
ATOM 532 N N . LEU A 1 71 ? 2.099 -0.678 -14.428 1.00 94.50 71 LEU A N 1
ATOM 533 C CA . LEU A 1 71 ? 2.192 0.765 -14.296 1.00 94.50 71 LEU A CA 1
ATOM 534 C C . LEU A 1 71 ? 3.678 1.113 -14.301 1.00 94.50 71 LEU A C 1
ATOM 536 O O . LEU A 1 71 ? 4.416 0.740 -13.388 1.00 94.50 71 LEU A O 1
ATOM 540 N N . VAL A 1 72 ? 4.136 1.763 -15.368 1.00 91.94 72 VAL A N 1
ATOM 541 C CA . VAL A 1 72 ? 5.565 1.984 -15.612 1.00 91.94 72 VAL A CA 1
ATOM 542 C C . VAL A 1 72 ? 5.844 3.464 -15.766 1.00 91.94 72 VAL A C 1
ATOM 544 O O . VAL A 1 72 ? 5.154 4.160 -16.513 1.00 91.94 72 VAL A O 1
ATOM 547 N N . ARG A 1 73 ? 6.918 3.925 -15.129 1.00 87.50 73 ARG A N 1
ATOM 548 C CA . ARG A 1 73 ? 7.499 5.244 -15.379 1.00 87.50 73 ARG A CA 1
ATOM 549 C C . ARG A 1 73 ? 8.887 5.103 -15.975 1.00 87.50 73 ARG A C 1
ATOM 551 O O . ARG A 1 73 ? 9.647 4.200 -15.632 1.00 87.50 73 ARG A O 1
ATOM 558 N N . LYS A 1 74 ? 9.207 5.991 -16.908 1.00 83.06 74 LYS A N 1
ATOM 559 C CA . LYS A 1 74 ? 10.549 6.092 -17.468 1.00 83.06 74 LYS A CA 1
ATOM 560 C C . LYS A 1 74 ? 11.334 7.064 -16.595 1.00 83.06 74 LYS A C 1
ATOM 562 O O . LYS A 1 74 ? 10.912 8.206 -16.453 1.00 83.06 74 LYS A O 1
ATOM 567 N N . LEU A 1 75 ? 12.428 6.593 -16.010 1.00 72.94 75 LEU A N 1
ATOM 568 C CA . LEU A 1 75 ? 13.334 7.420 -15.223 1.00 72.94 75 LEU A CA 1
ATOM 569 C C . LEU A 1 75 ? 14.516 7.827 -16.101 1.00 72.94 75 LEU A C 1
ATOM 571 O O . LEU A 1 75 ? 15.203 6.967 -16.663 1.00 72.94 75 LEU A O 1
ATOM 575 N N . ASP A 1 76 ? 14.735 9.134 -16.206 1.00 68.56 76 ASP A N 1
ATOM 576 C CA . ASP A 1 76 ? 15.914 9.710 -16.846 1.00 68.56 76 ASP A CA 1
ATOM 577 C C . ASP A 1 76 ? 16.999 9.968 -15.781 1.00 68.56 76 ASP A C 1
ATOM 579 O O . ASP A 1 76 ? 16.695 10.338 -14.647 1.00 68.56 76 ASP A O 1
ATOM 583 N N . ASP A 1 77 ? 18.277 9.783 -16.130 1.00 60.69 77 ASP A N 1
ATOM 584 C CA . ASP A 1 77 ? 19.409 9.868 -15.184 1.00 60.69 77 ASP A CA 1
ATOM 585 C C . ASP A 1 77 ? 19.527 11.245 -14.496 1.00 60.69 77 ASP A C 1
ATOM 587 O O . ASP A 1 77 ? 19.923 11.346 -13.334 1.00 60.69 77 ASP A O 1
ATOM 591 N N . SER A 1 78 ? 19.104 12.320 -15.170 1.00 57.28 78 SER A N 1
ATOM 592 C CA . SER A 1 78 ? 19.077 13.666 -14.584 1.00 57.28 78 SER A CA 1
ATOM 593 C C . SER A 1 78 ? 18.125 13.778 -13.390 1.00 57.28 78 SER A C 1
ATOM 595 O O . SER A 1 78 ? 18.424 14.518 -12.453 1.00 57.28 78 SER A O 1
ATOM 597 N N . ALA A 1 79 ? 17.033 13.005 -13.386 1.00 53.56 79 ALA A N 1
ATOM 598 C CA . ALA A 1 79 ? 16.018 13.046 -12.337 1.00 53.56 79 ALA A CA 1
ATOM 599 C C . ALA A 1 79 ? 16.491 12.435 -11.013 1.00 53.56 79 ALA A C 1
ATOM 601 O O . ALA A 1 79 ? 15.944 12.745 -9.960 1.00 53.56 79 ALA A O 1
ATOM 602 N N . MET A 1 80 ? 17.531 11.597 -11.049 1.00 56.44 80 MET A N 1
ATOM 603 C CA . MET A 1 80 ? 18.074 10.932 -9.859 1.00 56.44 80 MET A CA 1
ATOM 604 C C . MET A 1 80 ? 19.192 11.735 -9.176 1.00 56.44 80 MET A C 1
ATOM 606 O O . MET A 1 80 ? 19.620 11.382 -8.078 1.00 56.44 80 MET A O 1
ATOM 610 N N . ARG A 1 81 ? 19.686 12.805 -9.817 1.00 57.53 81 ARG A N 1
ATOM 611 C CA . ARG A 1 81 ? 20.797 13.636 -9.314 1.00 57.53 81 ARG A CA 1
ATOM 612 C C . ARG A 1 81 ? 20.339 14.936 -8.656 1.00 57.53 81 ARG A C 1
ATOM 614 O O . ARG A 1 81 ? 21.117 15.542 -7.924 1.00 57.53 81 ARG A O 1
ATOM 621 N N . ASP A 1 82 ? 19.107 15.353 -8.922 1.00 66.12 82 ASP A N 1
ATOM 622 C CA . ASP A 1 82 ? 18.490 16.560 -8.379 1.00 66.12 82 ASP A CA 1
ATOM 623 C C . ASP A 1 82 ? 17.400 16.171 -7.373 1.00 66.12 82 ASP A C 1
ATOM 625 O O . ASP A 1 82 ? 16.504 15.386 -7.668 1.00 66.12 82 ASP A O 1
ATOM 629 N N . GLU A 1 83 ? 17.490 16.722 -6.169 1.00 63.81 83 GLU A N 1
ATOM 630 C CA . GLU A 1 83 ? 16.560 16.494 -5.063 1.00 63.81 83 GLU A CA 1
ATOM 631 C C . GLU A 1 83 ? 15.121 16.881 -5.399 1.00 63.81 83 GLU A C 1
ATOM 633 O O . GLU A 1 83 ? 14.200 16.118 -5.106 1.00 63.81 83 GLU A O 1
ATOM 638 N N . ALA A 1 84 ? 14.926 18.015 -6.073 1.00 69.88 84 ALA A N 1
ATOM 639 C CA . ALA A 1 84 ? 13.594 18.459 -6.465 1.00 69.88 84 ALA A CA 1
ATOM 640 C C . ALA A 1 84 ? 12.981 17.520 -7.515 1.00 69.88 84 ALA A C 1
ATOM 642 O O . ALA A 1 84 ? 11.776 17.253 -7.504 1.00 69.88 84 ALA A O 1
ATOM 643 N N . GLN A 1 85 ? 13.816 16.979 -8.407 1.00 70.56 85 GLN A N 1
ATOM 644 C CA . GLN A 1 85 ? 13.377 15.995 -9.394 1.00 70.56 85 GLN A CA 1
ATOM 645 C C . GLN A 1 85 ? 13.071 14.654 -8.727 1.00 70.56 85 GLN A C 1
ATOM 647 O O . GLN A 1 85 ? 12.028 14.077 -9.013 1.00 70.56 85 GLN A O 1
ATOM 652 N N . LEU A 1 86 ? 13.890 14.197 -7.778 1.00 69.94 86 LEU A N 1
ATOM 653 C CA . LEU A 1 86 ? 13.635 12.967 -7.031 1.00 69.94 86 LEU A CA 1
ATOM 654 C C . LEU A 1 86 ? 12.318 13.035 -6.242 1.00 69.94 86 LEU A C 1
ATOM 656 O O . LEU A 1 86 ? 11.528 12.094 -6.295 1.00 69.94 86 LEU A O 1
ATOM 660 N N . GLU A 1 87 ? 12.045 14.150 -5.558 1.00 71.94 87 GLU A N 1
ATOM 661 C CA . GLU A 1 87 ? 10.769 14.357 -4.860 1.00 71.94 87 GLU A CA 1
ATOM 662 C C . GLU A 1 87 ? 9.587 14.338 -5.842 1.00 71.94 87 GLU A C 1
ATOM 664 O O . GLU A 1 87 ? 8.578 13.672 -5.597 1.00 71.94 87 GLU A O 1
ATOM 669 N N . SER A 1 88 ? 9.723 15.027 -6.980 1.00 79.06 88 SER A N 1
ATOM 670 C CA . SER A 1 88 ? 8.728 15.014 -8.057 1.00 79.06 88 SER A CA 1
ATOM 671 C C . SER A 1 88 ? 8.474 13.593 -8.577 1.00 79.06 88 SER A C 1
ATOM 673 O O . SER A 1 88 ? 7.327 13.203 -8.797 1.00 79.06 88 SER A O 1
ATOM 675 N N . GLU A 1 89 ? 9.524 12.783 -8.719 1.00 78.88 89 GLU A N 1
ATOM 676 C CA . GLU A 1 89 ? 9.414 11.400 -9.174 1.00 78.88 89 GLU A CA 1
ATOM 677 C C . GLU A 1 89 ? 8.710 10.492 -8.156 1.00 78.88 89 GLU A C 1
ATOM 679 O O . GLU A 1 89 ? 7.872 9.672 -8.537 1.00 78.88 89 GLU A O 1
ATOM 684 N N . VAL A 1 90 ? 8.992 10.663 -6.864 1.00 77.44 90 VAL A N 1
ATOM 685 C CA . VAL A 1 90 ? 8.314 9.930 -5.781 1.00 77.44 90 VAL A CA 1
ATOM 686 C C . VAL A 1 90 ? 6.839 10.314 -5.711 1.00 77.44 90 VAL A C 1
ATOM 688 O O . VAL A 1 90 ? 5.972 9.449 -5.581 1.00 77.44 90 VAL A O 1
ATOM 691 N N . ARG A 1 91 ? 6.532 11.608 -5.840 1.00 80.56 91 ARG A N 1
ATOM 692 C CA . ARG A 1 91 ? 5.154 12.108 -5.856 1.00 80.56 91 ARG A CA 1
ATOM 693 C C . ARG A 1 91 ? 4.368 11.513 -7.018 1.00 80.56 91 ARG A C 1
ATOM 695 O O . ARG A 1 91 ? 3.313 10.931 -6.794 1.00 80.56 91 ARG A O 1
ATOM 702 N N . ALA A 1 92 ? 4.913 11.578 -8.229 1.00 83.75 92 ALA A N 1
ATOM 703 C CA . ALA A 1 92 ? 4.256 11.031 -9.410 1.00 83.75 92 ALA A CA 1
ATOM 704 C C . ALA A 1 92 ? 4.166 9.489 -9.389 1.00 83.75 92 ALA A C 1
ATOM 706 O O . ALA A 1 92 ? 3.217 8.924 -9.932 1.00 83.75 92 ALA A O 1
ATOM 707 N N . HIS A 1 93 ? 5.104 8.787 -8.736 1.00 83.50 93 HIS A N 1
ATOM 708 C CA . HIS A 1 93 ? 4.960 7.353 -8.432 1.00 83.50 93 HIS A CA 1
ATOM 709 C C . HIS A 1 93 ? 3.732 7.096 -7.546 1.00 83.50 93 HIS A C 1
ATOM 711 O O . HIS A 1 93 ? 2.904 6.247 -7.873 1.00 83.50 93 HIS A O 1
ATOM 717 N N . ASN A 1 94 ? 3.585 7.852 -6.455 1.00 80.50 94 ASN A N 1
ATOM 718 C CA . ASN A 1 94 ? 2.463 7.698 -5.528 1.00 80.50 94 ASN A CA 1
ATOM 719 C C . ASN A 1 94 ? 1.117 8.065 -6.168 1.00 80.50 94 ASN A C 1
ATOM 721 O O . ASN A 1 94 ? 0.152 7.321 -6.012 1.00 80.50 94 ASN A O 1
ATOM 725 N N . GLU A 1 95 ? 1.052 9.163 -6.923 1.00 89.06 95 GLU A N 1
ATOM 726 C CA . GLU A 1 95 ? -0.158 9.587 -7.644 1.00 89.06 95 GLU A CA 1
ATOM 727 C C . GLU A 1 95 ? -0.638 8.508 -8.623 1.00 89.06 95 GLU A C 1
ATOM 729 O O . GLU A 1 95 ? -1.816 8.158 -8.623 1.00 89.06 95 GLU A O 1
ATOM 734 N N . MET A 1 96 ? 0.274 7.895 -9.386 1.00 91.88 96 MET A N 1
ATOM 735 C CA . MET A 1 96 ? -0.070 6.818 -10.319 1.00 91.88 96 MET A CA 1
ATOM 736 C C . MET A 1 96 ? -0.685 5.597 -9.615 1.00 91.88 96 MET A C 1
ATOM 738 O O . MET A 1 96 ? -1.600 4.973 -10.157 1.00 91.88 96 MET A O 1
ATOM 742 N N . LEU A 1 97 ? -0.216 5.254 -8.411 1.00 89.38 97 LEU A N 1
ATOM 743 C CA . LEU A 1 97 ? -0.802 4.167 -7.622 1.00 89.38 97 LEU A CA 1
ATOM 744 C C . LEU A 1 97 ? -2.173 4.521 -7.059 1.00 89.38 97 LEU A C 1
ATOM 746 O O . LEU A 1 97 ? -3.065 3.677 -7.094 1.00 89.38 97 LEU A O 1
ATOM 750 N N . LEU A 1 98 ? -2.351 5.744 -6.557 1.00 88.50 98 LEU A N 1
ATOM 751 C CA . LEU A 1 98 ? -3.641 6.214 -6.051 1.00 88.50 98 LEU A CA 1
ATOM 752 C C . LEU A 1 98 ? -4.690 6.254 -7.169 1.00 88.50 98 LEU A C 1
ATOM 754 O O . LEU A 1 98 ? -5.804 5.764 -6.985 1.00 88.50 98 LEU A O 1
ATOM 758 N N . ASP A 1 99 ? -4.311 6.732 -8.354 1.00 92.75 99 ASP A N 1
ATOM 759 C CA . ASP A 1 99 ? -5.163 6.736 -9.545 1.00 92.75 99 ASP A CA 1
ATOM 760 C C . ASP A 1 99 ? -5.556 5.324 -9.992 1.00 92.75 99 ASP A C 1
ATOM 762 O O . ASP A 1 99 ? -6.681 5.100 -10.450 1.00 92.75 99 ASP A O 1
ATOM 766 N N . ALA A 1 100 ? -4.629 4.366 -9.909 1.00 93.50 100 ALA A N 1
ATOM 767 C CA . ALA A 1 100 ? -4.903 2.970 -10.230 1.00 93.50 100 ALA A CA 1
ATOM 768 C C . ALA A 1 100 ? -5.811 2.319 -9.179 1.00 93.50 100 ALA A C 1
ATOM 770 O O . ALA A 1 100 ? -6.782 1.656 -9.541 1.00 93.50 100 ALA A O 1
ATOM 771 N N . MET A 1 101 ? -5.550 2.573 -7.895 1.00 91.94 101 MET A N 1
ATOM 772 C CA . MET A 1 101 ? -6.372 2.101 -6.780 1.00 91.94 101 MET A CA 1
ATOM 773 C C . MET A 1 101 ? -7.809 2.635 -6.866 1.00 91.94 101 MET A C 1
ATOM 775 O O . MET A 1 101 ? -8.760 1.907 -6.599 1.00 91.94 101 MET A O 1
ATOM 779 N N . GLY A 1 102 ? -7.990 3.883 -7.308 1.00 91.00 102 GLY A N 1
ATOM 780 C CA . GLY A 1 102 ? -9.316 4.461 -7.543 1.00 91.00 102 GLY A CA 1
ATOM 781 C C . GLY A 1 102 ? -10.108 3.781 -8.671 1.00 91.00 102 GLY A C 1
ATOM 782 O O . GLY A 1 102 ? -11.326 3.932 -8.739 1.00 91.00 102 GLY A O 1
ATOM 783 N N . LYS A 1 103 ? -9.440 3.030 -9.558 1.00 93.31 103 LYS A N 1
ATOM 784 C CA . LYS A 1 103 ? -10.060 2.314 -10.689 1.00 93.31 103 LYS A CA 1
ATOM 785 C C . LYS A 1 103 ? -10.262 0.826 -10.417 1.00 93.31 103 LYS A C 1
ATOM 787 O O . LYS A 1 103 ? -11.116 0.219 -11.055 1.00 93.31 103 LYS A O 1
ATOM 792 N N . GLY A 1 104 ? -9.486 0.241 -9.509 1.00 93.31 104 GLY A N 1
ATOM 793 C CA . GLY A 1 104 ? -9.505 -1.189 -9.239 1.00 93.31 104 GLY A CA 1
ATOM 794 C C . GLY A 1 104 ? -8.438 -1.610 -8.234 1.00 93.31 104 GLY A C 1
ATOM 795 O O . GLY A 1 104 ? -7.841 -0.797 -7.538 1.00 93.31 104 GLY A O 1
ATOM 796 N N . THR A 1 105 ? -8.197 -2.915 -8.138 1.00 95.88 105 THR A N 1
ATOM 797 C CA . THR A 1 105 ? -7.150 -3.442 -7.245 1.00 95.88 105 THR A CA 1
ATOM 798 C C . THR A 1 105 ? -5.774 -3.222 -7.862 1.00 95.88 105 THR A C 1
ATOM 800 O O . THR A 1 105 ? -5.597 -3.432 -9.060 1.00 95.88 105 THR A O 1
ATOM 803 N N . VAL A 1 106 ? -4.804 -2.815 -7.046 1.00 96.31 106 VAL A N 1
ATOM 804 C CA . VAL A 1 106 ? -3.425 -2.573 -7.478 1.00 96.31 106 VAL A CA 1
ATOM 805 C C . VAL A 1 106 ? -2.449 -3.275 -6.538 1.00 96.31 106 VAL A C 1
ATOM 807 O O . VAL A 1 106 ? -2.625 -3.242 -5.320 1.00 96.31 106 VAL A O 1
ATOM 810 N N . ILE A 1 107 ? -1.411 -3.896 -7.100 1.00 96.06 107 ILE A N 1
ATOM 811 C CA . ILE A 1 107 ? -0.237 -4.348 -6.344 1.00 96.06 107 ILE A CA 1
ATOM 812 C C . ILE A 1 107 ? 0.790 -3.217 -6.387 1.00 96.06 107 ILE A C 1
ATOM 814 O O . ILE A 1 107 ? 1.302 -2.926 -7.473 1.00 96.06 107 ILE A O 1
ATOM 818 N N . PRO A 1 108 ? 1.100 -2.560 -5.260 1.00 91.25 108 PRO A N 1
ATOM 819 C CA . PRO A 1 108 ? 2.116 -1.520 -5.234 1.00 91.25 108 PRO A CA 1
ATOM 820 C C . PRO A 1 108 ? 3.531 -2.112 -5.197 1.00 91.25 108 PRO A C 1
ATOM 822 O O . PRO A 1 108 ? 3.795 -3.083 -4.489 1.00 91.25 108 PRO A O 1
ATOM 825 N N . PHE A 1 109 ? 4.460 -1.487 -5.920 1.00 86.31 109 PHE A N 1
ATOM 826 C CA . PHE A 1 109 ? 5.890 -1.783 -5.844 1.00 86.31 109 PHE A CA 1
ATOM 827 C C . PHE A 1 109 ? 6.622 -0.614 -5.198 1.00 86.31 109 PHE A C 1
ATOM 829 O O . PHE A 1 109 ? 6.256 0.553 -5.361 1.00 86.31 109 PHE A O 1
ATOM 836 N N . ARG A 1 110 ? 7.678 -0.925 -4.442 1.00 77.06 110 ARG A N 1
ATOM 837 C CA . ARG A 1 110 ? 8.500 0.104 -3.802 1.00 77.06 110 ARG A CA 1
ATOM 838 C C . ARG A 1 110 ? 9.161 0.973 -4.865 1.00 77.06 110 ARG A C 1
ATOM 840 O O . ARG A 1 110 ? 9.661 0.460 -5.872 1.00 77.06 110 ARG A O 1
ATOM 847 N N . PHE A 1 111 ? 9.192 2.277 -4.606 1.00 73.50 111 PHE A N 1
ATOM 848 C CA . PHE A 1 111 ? 9.945 3.219 -5.422 1.00 73.50 111 PHE A CA 1
ATOM 849 C C . PHE A 1 111 ? 11.395 2.733 -5.568 1.00 73.50 111 PHE A C 1
ATOM 851 O O . PHE A 1 111 ? 12.013 2.298 -4.596 1.00 73.50 111 PHE A O 1
ATOM 858 N N . GLY A 1 112 ? 11.908 2.751 -6.798 1.00 67.94 112 GLY A N 1
ATOM 859 C CA . GLY A 1 112 ? 13.224 2.204 -7.136 1.00 67.94 112 GLY A CA 1
ATOM 860 C C . GLY A 1 112 ? 13.237 0.779 -7.689 1.00 67.94 112 GLY A C 1
ATOM 861 O O . GLY A 1 112 ? 14.288 0.324 -8.134 1.00 67.94 112 GLY A O 1
ATOM 862 N N . THR A 1 113 ? 12.093 0.091 -7.750 1.00 77.12 113 THR A N 1
ATOM 863 C CA . THR A 1 113 ? 11.984 -1.172 -8.499 1.00 77.12 113 THR A CA 1
ATOM 864 C C . THR A 1 113 ? 12.133 -0.885 -9.996 1.00 77.12 113 THR A C 1
ATOM 866 O O . THR A 1 113 ? 11.199 -0.394 -10.627 1.00 77.12 113 THR A O 1
ATOM 869 N N . ALA A 1 114 ? 13.307 -1.149 -10.573 1.00 78.38 114 ALA A N 1
ATOM 870 C CA . ALA A 1 114 ? 13.644 -0.725 -11.931 1.00 78.38 114 ALA A CA 1
ATOM 871 C C . ALA A 1 114 ? 14.165 -1.864 -12.815 1.00 78.38 114 ALA A C 1
ATOM 873 O O . ALA A 1 114 ? 14.875 -2.761 -12.365 1.00 78.38 114 ALA A O 1
ATOM 874 N N . PHE A 1 115 ? 13.847 -1.771 -14.106 1.00 75.62 115 PHE A N 1
ATOM 875 C CA . PHE A 1 115 ? 14.276 -2.694 -15.148 1.00 75.62 115 PHE A CA 1
ATOM 876 C C . PHE A 1 115 ? 15.140 -1.974 -16.191 1.00 75.62 115 PHE A C 1
ATOM 878 O O . PHE A 1 115 ? 14.852 -0.826 -16.552 1.00 75.62 115 PHE A O 1
ATOM 885 N N . PRO A 1 116 ? 16.168 -2.648 -16.740 1.00 69.81 116 PRO A N 1
ATOM 886 C CA . PRO A 1 116 ? 17.084 -2.041 -17.705 1.00 69.81 116 PRO A CA 1
ATOM 887 C C . PRO A 1 116 ? 16.430 -1.776 -19.068 1.00 69.81 116 PRO A C 1
ATOM 889 O O . PRO A 1 116 ? 16.918 -0.954 -19.838 1.00 69.81 116 PRO A O 1
ATOM 892 N N . THR A 1 117 ? 15.347 -2.488 -19.403 1.00 82.38 117 THR A N 1
ATOM 893 C CA . THR A 1 117 ? 14.585 -2.301 -20.645 1.00 82.38 117 THR A CA 1
ATOM 894 C C . THR A 1 117 ? 13.109 -2.618 -20.427 1.00 82.38 117 THR A C 1
ATOM 896 O O . THR A 1 117 ? 12.758 -3.374 -19.520 1.00 82.38 117 THR A O 1
ATOM 899 N N . ARG A 1 118 ? 12.247 -2.099 -21.311 1.00 86.62 118 ARG A N 1
ATOM 900 C CA . ARG A 1 118 ? 10.823 -2.445 -21.320 1.00 86.62 118 ARG A CA 1
ATOM 901 C C . ARG A 1 118 ? 10.596 -3.941 -21.553 1.00 86.62 118 ARG A C 1
ATOM 903 O O . ARG A 1 118 ? 9.777 -4.531 -20.867 1.00 86.62 118 ARG A O 1
ATOM 910 N N . SER A 1 119 ? 11.365 -4.557 -22.451 1.00 89.19 119 SER A N 1
ATOM 911 C CA . SER A 1 119 ? 11.270 -5.994 -22.729 1.00 89.19 119 SER A CA 1
ATOM 912 C C . SER A 1 119 ? 11.586 -6.853 -21.503 1.00 89.19 119 SER A C 1
ATOM 914 O O . SER A 1 119 ? 10.875 -7.816 -21.257 1.00 89.19 119 SER A O 1
ATOM 916 N N . ALA A 1 120 ? 12.598 -6.483 -20.709 1.00 82.75 120 ALA A N 1
ATOM 917 C CA . ALA A 1 120 ? 12.933 -7.200 -19.475 1.00 82.75 120 ALA A CA 1
ATOM 918 C C . ALA A 1 120 ? 11.822 -7.094 -18.415 1.00 82.75 120 ALA A C 1
ATOM 920 O O . ALA A 1 120 ? 11.563 -8.054 -17.695 1.00 82.75 120 ALA A O 1
ATOM 921 N N . LEU A 1 121 ? 11.152 -5.940 -18.336 1.00 88.19 121 LEU A N 1
ATOM 922 C CA . LEU A 1 121 ? 9.985 -5.756 -17.474 1.00 88.19 121 LEU A CA 1
ATOM 923 C C . LEU A 1 121 ? 8.820 -6.630 -17.944 1.00 88.19 121 LEU A C 1
ATOM 925 O O . LEU A 1 121 ? 8.244 -7.361 -17.144 1.00 88.19 121 LEU A O 1
ATOM 929 N N . ASP A 1 122 ? 8.487 -6.577 -19.235 1.00 92.62 122 ASP A N 1
ATOM 930 C CA . ASP A 1 122 ? 7.377 -7.353 -19.797 1.00 92.62 122 ASP A CA 1
ATOM 931 C C . ASP A 1 122 ? 7.624 -8.870 -19.649 1.00 92.62 122 ASP A C 1
ATOM 933 O O . ASP A 1 122 ? 6.700 -9.617 -19.327 1.00 92.62 122 ASP A O 1
ATOM 937 N N . GLU A 1 123 ? 8.871 -9.325 -19.812 1.00 90.62 123 GLU A N 1
ATOM 938 C CA . GLU A 1 123 ? 9.281 -10.711 -19.555 1.00 90.62 123 GLU A CA 1
ATOM 939 C C . GLU A 1 123 ? 9.115 -11.087 -18.078 1.00 90.62 123 GLU A C 1
ATOM 941 O O . GLU A 1 123 ? 8.533 -12.128 -17.772 1.00 90.62 123 GLU A O 1
ATOM 946 N N . TRP A 1 124 ? 9.550 -10.226 -17.152 1.00 92.56 124 TRP A N 1
ATOM 947 C CA . TRP A 1 124 ? 9.361 -10.450 -15.719 1.00 92.56 124 TRP A CA 1
ATOM 948 C C . TRP A 1 124 ? 7.875 -10.547 -15.352 1.00 92.56 124 TRP A C 1
ATOM 950 O O . TRP A 1 124 ? 7.483 -11.488 -14.667 1.00 92.56 124 TRP A O 1
ATOM 960 N N . VAL A 1 125 ? 7.027 -9.647 -15.858 1.00 93.69 125 VAL A N 1
ATOM 961 C CA . VAL A 1 125 ? 5.573 -9.703 -15.624 1.00 93.69 125 VAL A CA 1
ATOM 962 C C . VAL A 1 125 ? 4.975 -10.980 -16.211 1.00 93.69 125 VAL A C 1
ATOM 964 O O . VAL A 1 125 ? 4.139 -11.616 -15.573 1.00 93.69 125 VAL A O 1
ATOM 967 N N . SER A 1 126 ? 5.407 -11.386 -17.408 1.00 95.62 126 SER A N 1
ATOM 968 C CA . SER A 1 126 ? 4.935 -12.621 -18.037 1.00 95.62 126 SER A CA 1
ATOM 969 C C . SER A 1 126 ? 5.305 -13.860 -17.222 1.00 95.62 126 SER A C 1
ATOM 971 O O . SER A 1 126 ? 4.471 -14.749 -17.067 1.00 95.62 126 SER A O 1
ATOM 973 N N . ASN A 1 127 ? 6.527 -13.916 -16.688 1.00 94.81 127 ASN A N 1
ATOM 974 C CA . ASN A 1 127 ? 7.020 -15.059 -15.919 1.00 94.81 127 ASN A CA 1
ATOM 975 C C . ASN A 1 127 ? 6.343 -15.193 -14.547 1.00 94.81 127 ASN A C 1
ATOM 977 O O . ASN A 1 127 ? 6.219 -16.307 -14.048 1.00 94.81 127 ASN A O 1
ATOM 981 N N . HIS A 1 128 ? 5.867 -14.088 -13.965 1.00 94.94 128 HIS A N 1
ATOM 982 C CA . HIS A 1 128 ? 5.226 -14.077 -12.644 1.00 94.94 128 HIS A CA 1
ATOM 983 C C . HIS A 1 128 ? 3.713 -13.816 -12.695 1.00 94.94 128 HIS A C 1
ATOM 985 O O . HIS A 1 128 ? 3.094 -13.538 -11.667 1.00 94.94 128 HIS A O 1
ATOM 991 N N . ARG A 1 129 ? 3.096 -13.914 -13.880 1.00 95.88 129 ARG A N 1
ATOM 992 C CA . ARG A 1 129 ? 1.673 -13.609 -14.100 1.00 95.88 129 ARG A CA 1
ATOM 993 C C . ARG A 1 129 ? 0.757 -14.298 -13.090 1.00 95.88 129 ARG A C 1
ATOM 995 O O . ARG A 1 129 ? -0.045 -13.623 -12.456 1.00 95.88 129 ARG A O 1
ATOM 1002 N N . ASP A 1 130 ? 0.904 -15.607 -12.907 1.00 96.81 130 ASP A N 1
ATOM 1003 C CA . ASP A 1 130 ? 0.025 -16.390 -12.030 1.00 96.81 130 ASP A CA 1
ATOM 1004 C C . ASP A 1 130 ? 0.115 -15.945 -10.561 1.00 96.81 130 ASP A C 1
ATOM 1006 O O . ASP A 1 130 ? -0.868 -15.989 -9.821 1.00 96.81 130 ASP A O 1
ATOM 1010 N N . GLU A 1 131 ? 1.299 -15.527 -10.113 1.00 96.31 131 GLU A N 1
ATOM 1011 C CA . GLU A 1 131 ? 1.514 -15.025 -8.755 1.00 96.31 131 GLU A CA 1
ATOM 1012 C C . GLU A 1 131 ? 0.890 -13.646 -8.570 1.00 96.31 131 GLU A C 1
ATOM 1014 O O . GLU A 1 131 ? 0.163 -13.433 -7.599 1.00 96.31 131 GLU A O 1
ATOM 1019 N N . LEU A 1 132 ? 1.087 -12.755 -9.545 1.00 96.56 132 LEU A N 1
ATOM 1020 C CA . LEU A 1 132 ? 0.470 -11.430 -9.564 1.00 96.56 132 LEU A CA 1
ATOM 1021 C C . LEU A 1 132 ? -1.063 -11.523 -9.603 1.00 96.56 132 LEU A C 1
ATOM 1023 O O . LEU A 1 132 ? -1.744 -10.807 -8.876 1.00 96.56 132 LEU A O 1
ATOM 1027 N N . GLU A 1 133 ? -1.629 -12.439 -10.389 1.00 97.38 133 GLU A N 1
ATOM 1028 C CA . GLU A 1 133 ? -3.080 -12.658 -10.452 1.00 97.38 133 GLU A CA 1
ATOM 1029 C C . GLU A 1 133 ? -3.645 -13.157 -9.119 1.00 97.38 133 GLU A C 1
ATOM 1031 O O . GLU A 1 133 ? -4.657 -12.639 -8.636 1.00 97.38 133 GLU A O 1
ATOM 1036 N N . ARG A 1 134 ? -2.979 -14.127 -8.478 1.00 97.44 134 ARG A N 1
ATOM 1037 C CA . ARG A 1 134 ? -3.371 -14.600 -7.140 1.00 97.44 134 ARG A CA 1
ATOM 1038 C C . ARG A 1 134 ? -3.336 -13.476 -6.114 1.00 97.44 134 ARG A C 1
ATOM 1040 O O . ARG A 1 134 ? -4.223 -13.385 -5.263 1.00 97.44 134 ARG A O 1
ATOM 1047 N N . GLU A 1 135 ? -2.328 -12.624 -6.205 1.00 97.06 135 GLU A N 1
ATOM 1048 C CA . GLU A 1 135 ? -2.147 -11.519 -5.283 1.00 97.06 135 GLU A CA 1
ATOM 1049 C C . GLU A 1 135 ? -3.199 -10.415 -5.481 1.00 97.06 135 GLU A C 1
ATOM 1051 O O . GLU A 1 135 ? -3.795 -9.955 -4.506 1.00 97.06 135 GLU A O 1
ATOM 1056 N N . LEU A 1 136 ? -3.539 -10.075 -6.729 1.00 97.44 136 LEU A N 1
ATOM 1057 C CA . LEU A 1 136 ? -4.661 -9.184 -7.047 1.00 97.44 136 LEU A CA 1
ATOM 1058 C C . LEU A 1 136 ? -5.988 -9.725 -6.502 1.00 97.44 136 LEU A C 1
ATOM 1060 O O . LEU A 1 136 ? -6.781 -8.972 -5.941 1.00 97.44 136 LEU A O 1
ATOM 1064 N N . VAL A 1 137 ? -6.235 -11.034 -6.617 1.00 97.00 137 VAL A N 1
ATOM 1065 C CA . VAL A 1 137 ? -7.436 -11.662 -6.042 1.00 97.00 137 VAL A CA 1
ATOM 1066 C C . VAL A 1 137 ? -7.454 -11.525 -4.519 1.00 97.00 137 VAL A C 1
ATOM 1068 O O . VAL A 1 137 ? -8.501 -11.206 -3.952 1.00 97.00 137 VAL A O 1
ATOM 1071 N N . ARG A 1 138 ? -6.314 -11.726 -3.848 1.00 97.00 138 ARG A N 1
ATOM 1072 C CA . ARG A 1 138 ? -6.211 -11.614 -2.386 1.00 97.00 138 ARG A CA 1
ATOM 1073 C C . ARG A 1 138 ? -6.445 -10.184 -1.896 1.00 97.00 138 ARG A C 1
ATOM 1075 O O . ARG A 1 138 ? -7.144 -9.992 -0.900 1.00 97.00 138 ARG A O 1
ATOM 1082 N N . LEU A 1 139 ? -5.885 -9.195 -2.590 1.00 96.94 139 LEU A N 1
ATOM 1083 C CA . LEU A 1 139 ? -5.994 -7.775 -2.242 1.00 96.94 139 LEU A CA 1
ATOM 1084 C C . LEU A 1 139 ? -7.323 -7.140 -2.675 1.00 96.94 139 LEU A C 1
ATOM 1086 O O . LEU A 1 139 ? -7.613 -6.002 -2.307 1.00 96.94 139 LEU A O 1
ATOM 1090 N N . ARG A 1 140 ? -8.155 -7.860 -3.433 1.00 96.44 140 ARG A N 1
ATOM 1091 C CA . ARG A 1 140 ? -9.374 -7.306 -4.018 1.00 96.44 140 ARG A CA 1
ATOM 1092 C C . ARG A 1 140 ? -10.320 -6.717 -2.974 1.00 96.44 140 ARG A C 1
ATOM 1094 O O . ARG A 1 140 ? -10.743 -7.399 -2.037 1.00 96.44 140 ARG A O 1
ATOM 1101 N N . GLY A 1 141 ? -10.705 -5.459 -3.201 1.00 95.38 141 GLY A N 1
ATOM 1102 C CA . GLY A 1 141 ? -11.625 -4.723 -2.332 1.00 95.38 141 GLY A CA 1
ATOM 1103 C C . GLY A 1 141 ? -11.061 -4.484 -0.933 1.00 95.38 141 GLY A C 1
ATOM 1104 O O . GLY A 1 141 ? -11.829 -4.465 0.028 1.00 95.38 141 GLY A O 1
ATOM 1105 N N . LYS A 1 142 ? -9.734 -4.383 -0.807 1.00 96.56 142 LYS A N 1
ATOM 1106 C CA . LYS A 1 142 ? -9.041 -4.067 0.441 1.00 96.56 142 LYS A CA 1
ATOM 1107 C C . LYS A 1 142 ? -8.129 -2.869 0.243 1.00 96.56 142 LYS A C 1
ATOM 1109 O O . LYS A 1 142 ? -7.550 -2.706 -0.829 1.00 96.56 142 LYS A O 1
ATOM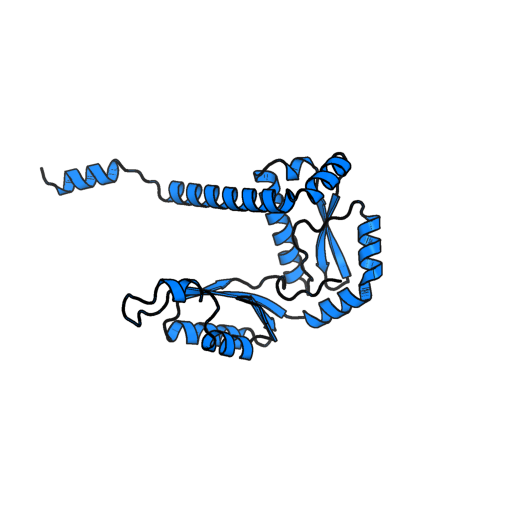 1114 N N . ALA A 1 143 ? -7.976 -2.085 1.296 1.00 94.50 143 ALA A N 1
ATOM 1115 C CA . ALA A 1 143 ? -7.049 -0.969 1.354 1.00 94.50 143 ALA A CA 1
ATOM 1116 C C . ALA A 1 143 ? -6.224 -1.034 2.636 1.00 94.50 143 ALA A C 1
ATOM 1118 O O . ALA A 1 143 ? -6.656 -1.588 3.650 1.00 94.50 143 ALA A O 1
ATOM 1119 N N . GLU A 1 144 ? -5.019 -0.484 2.578 1.00 92.12 144 GLU A N 1
ATOM 1120 C CA . GLU A 1 144 ? -4.158 -0.348 3.742 1.00 92.12 144 GLU A CA 1
ATOM 1121 C C . GLU A 1 144 ? -4.455 0.956 4.485 1.00 92.12 144 GLU A C 1
ATOM 1123 O O . GLU A 1 144 ? -4.592 2.022 3.885 1.00 92.12 144 GLU A O 1
ATOM 1128 N N . TRP A 1 145 ? -4.523 0.859 5.806 1.00 92.31 145 TRP A N 1
ATOM 1129 C CA . TRP A 1 145 ? -4.668 1.973 6.731 1.00 92.31 145 TRP A CA 1
ATOM 1130 C C . TRP A 1 145 ? -3.524 1.924 7.733 1.00 92.31 145 TRP A C 1
ATOM 1132 O O . TRP A 1 145 ? -3.325 0.901 8.386 1.00 92.31 145 TRP A O 1
ATOM 1142 N N . ALA A 1 146 ? -2.776 3.014 7.877 1.00 87.50 146 ALA A N 1
ATOM 1143 C CA . ALA A 1 146 ? -1.755 3.122 8.911 1.00 87.50 146 ALA A CA 1
ATOM 1144 C C . ALA A 1 146 ? -2.344 3.815 10.141 1.00 87.50 146 ALA A C 1
ATOM 1146 O O . ALA A 1 146 ? -2.894 4.911 10.028 1.00 87.50 146 ALA A O 1
ATOM 1147 N N . VAL A 1 147 ? -2.219 3.174 11.301 1.00 87.62 147 VAL A N 1
ATOM 1148 C CA . VAL A 1 147 ? -2.748 3.631 12.590 1.00 87.62 147 VAL A CA 1
ATOM 1149 C C . VAL A 1 147 ? -1.604 3.727 13.589 1.00 87.62 147 VAL A C 1
ATOM 1151 O O . VAL A 1 147 ? -1.050 2.718 14.024 1.00 87.62 147 VAL A O 1
ATOM 1154 N N . GLU A 1 148 ? -1.251 4.946 13.971 1.00 83.62 148 GLU A N 1
ATOM 1155 C CA . GLU A 1 148 ? -0.192 5.229 14.936 1.00 83.62 148 GLU A CA 1
ATOM 1156 C C . GLU A 1 148 ? -0.768 5.855 16.205 1.00 83.62 148 GLU A C 1
ATOM 1158 O O . GLU A 1 148 ? -1.666 6.684 16.134 1.00 83.62 148 GLU A O 1
ATOM 1163 N N . ILE A 1 149 ? -0.245 5.482 17.372 1.00 80.50 149 ILE A N 1
ATOM 1164 C CA . ILE A 1 149 ? -0.637 6.085 18.651 1.00 80.50 149 ILE A CA 1
ATOM 1165 C C . ILE A 1 149 ? 0.322 7.252 18.925 1.00 80.50 149 ILE A C 1
ATOM 1167 O O . ILE A 1 149 ? 1.511 7.021 19.144 1.00 80.50 149 ILE A O 1
ATOM 1171 N N . VAL A 1 150 ? -0.182 8.489 18.889 1.00 75.25 150 VAL A N 1
ATOM 1172 C CA . VAL A 1 150 ? 0.620 9.727 18.978 1.00 75.25 150 VAL A CA 1
ATOM 1173 C C . VAL A 1 150 ? 0.882 10.134 20.426 1.00 75.25 150 VAL A C 1
ATOM 1175 O O . VAL A 1 150 ? 2.005 10.503 20.770 1.00 75.25 150 VAL A O 1
ATOM 1178 N N . ALA A 1 151 ? -0.122 10.027 21.295 1.00 64.19 151 ALA A N 1
ATOM 1179 C CA . ALA A 1 151 ? 0.015 10.319 22.715 1.00 64.19 151 ALA A CA 1
ATOM 1180 C C . ALA A 1 151 ? -0.887 9.422 23.570 1.00 64.19 151 ALA A C 1
ATOM 1182 O O . ALA A 1 151 ? -1.873 8.841 23.116 1.00 64.19 151 ALA A O 1
ATOM 1183 N N . ARG A 1 152 ? -0.491 9.286 24.836 1.00 55.72 152 ARG A N 1
ATOM 1184 C CA . ARG A 1 152 ? -1.155 8.468 25.854 1.00 55.72 152 ARG A CA 1
ATOM 1185 C C . ARG A 1 152 ? -2.066 9.351 26.718 1.00 55.72 152 ARG A C 1
ATOM 1187 O O . ARG A 1 152 ? -1.634 10.455 27.056 1.00 55.72 152 ARG A O 1
ATOM 1194 N N . PRO A 1 153 ? -3.209 8.855 27.222 1.00 44.31 153 PRO A N 1
ATOM 1195 C CA . PRO A 1 153 ? -3.810 9.444 28.416 1.00 44.31 153 PRO A CA 1
ATOM 1196 C C . PRO A 1 153 ? -2.815 9.356 29.599 1.00 44.31 153 PRO A C 1
ATOM 1198 O O . PRO A 1 153 ? -2.124 8.346 29.757 1.00 44.31 153 PRO A O 1
ATOM 1201 N N . PRO A 1 154 ? -2.647 10.397 30.430 1.00 46.22 154 PRO A N 1
ATOM 1202 C CA . PRO A 1 154 ? -1.642 10.379 31.487 1.00 46.22 154 PRO A CA 1
ATOM 1203 C C . PRO A 1 154 ? -2.026 9.388 32.596 1.00 46.22 154 PRO A C 1
ATOM 1205 O O . PRO A 1 154 ? -2.795 9.718 33.491 1.00 46.22 154 PRO A O 1
ATOM 1208 N N . GLU A 1 155 ? -1.433 8.193 32.583 1.00 45.62 155 GLU A N 1
ATOM 1209 C CA . GLU A 1 155 ? -1.441 7.276 33.726 1.00 45.62 155 GLU A CA 1
ATOM 1210 C C . GLU A 1 155 ? -0.008 6.832 34.078 1.00 45.62 155 GLU A C 1
ATOM 1212 O O . GLU A 1 155 ? 0.641 6.115 33.310 1.00 45.62 155 GLU A O 1
ATOM 1217 N N . GLY A 1 156 ? 0.475 7.251 35.260 1.00 45.41 156 GLY A N 1
ATOM 1218 C CA . GLY A 1 156 ? 1.613 6.636 35.970 1.00 45.41 156 GLY A CA 1
ATOM 1219 C C . GLY A 1 156 ? 2.888 7.480 36.159 1.00 45.41 156 GLY A C 1
ATOM 1220 O O . GLY A 1 156 ? 3.250 8.290 35.313 1.00 45.41 156 GLY A O 1
ATOM 1221 N N . GLU A 1 157 ? 3.567 7.260 37.296 1.00 41.38 157 GLU A N 1
ATOM 1222 C CA . GLU A 1 157 ? 4.724 8.010 37.824 1.00 41.38 157 GLU A CA 1
ATOM 1223 C C . GLU A 1 157 ? 5.964 8.100 36.895 1.00 41.38 157 GLU A C 1
ATOM 1225 O O . GLU A 1 157 ? 6.300 7.147 36.180 1.00 41.38 157 GLU A O 1
ATOM 1230 N N . PRO A 1 158 ? 6.720 9.220 36.954 1.00 37.03 158 PRO A N 1
ATOM 1231 C CA . PRO A 1 158 ? 7.898 9.468 36.126 1.00 37.03 158 PRO A CA 1
ATOM 1232 C C . PRO A 1 158 ? 9.088 8.586 36.544 1.00 37.03 158 PRO A C 1
ATOM 1234 O O . PRO A 1 158 ? 9.894 8.941 37.399 1.00 37.03 158 PRO A O 1
ATOM 1237 N N . GLY A 1 159 ? 9.208 7.424 35.900 1.00 42.25 159 GLY A N 1
ATOM 1238 C CA . GLY A 1 159 ? 10.355 6.514 36.049 1.00 42.25 159 GLY A CA 1
ATOM 1239 C C . GLY A 1 159 ? 10.465 5.423 34.976 1.00 42.25 159 GLY A C 1
ATOM 1240 O O . GLY A 1 159 ? 11.533 4.847 34.793 1.00 42.25 159 GLY A O 1
ATOM 1241 N N . ARG A 1 160 ? 9.395 5.177 34.208 1.00 46.34 160 ARG A N 1
ATOM 1242 C CA . ARG A 1 160 ? 9.309 4.142 33.154 1.00 46.34 160 ARG A CA 1
ATOM 1243 C C . ARG A 1 160 ? 9.580 4.631 31.723 1.00 46.34 160 ARG A C 1
ATOM 1245 O O . ARG A 1 160 ? 9.475 3.869 30.765 1.00 46.34 160 ARG A O 1
ATOM 1252 N N . TYR A 1 161 ? 9.972 5.895 31.585 1.00 43.12 161 TYR A N 1
ATOM 1253 C CA . TYR A 1 161 ? 10.048 6.633 30.320 1.00 43.12 161 TYR A CA 1
ATOM 1254 C C . TYR A 1 161 ? 10.982 6.014 29.259 1.00 43.12 161 TYR A C 1
ATOM 1256 O O . TYR A 1 161 ? 10.744 6.177 28.065 1.00 43.12 161 TYR A O 1
ATOM 1264 N N . LEU A 1 162 ? 12.030 5.280 29.656 1.00 38.78 162 LEU A N 1
ATOM 1265 C CA . LEU A 1 162 ? 12.990 4.700 28.704 1.00 38.78 162 LEU A CA 1
ATOM 1266 C C . LEU A 1 162 ? 12.555 3.328 28.154 1.00 38.78 162 LEU A C 1
ATOM 1268 O O . LEU A 1 162 ? 12.807 3.041 26.987 1.00 38.78 162 LEU A O 1
ATOM 1272 N N . GLU A 1 163 ? 11.855 2.512 28.948 1.00 40.47 163 GLU A N 1
ATOM 1273 C CA . GLU A 1 163 ? 11.291 1.229 28.489 1.00 40.47 163 GLU A CA 1
ATOM 1274 C C . GLU A 1 163 ? 10.038 1.444 27.624 1.00 40.47 163 GLU A C 1
ATOM 1276 O O . GLU A 1 163 ? 9.802 0.711 26.667 1.00 40.47 163 GLU A O 1
ATOM 1281 N N . GLU A 1 164 ? 9.264 2.499 27.894 1.00 40.91 164 GLU A N 1
ATOM 1282 C CA . GLU A 1 164 ? 8.044 2.825 27.144 1.00 40.91 164 GLU A CA 1
ATOM 1283 C C . GLU A 1 164 ? 8.311 3.442 25.769 1.00 40.91 164 GLU A C 1
ATOM 1285 O O . GLU A 1 164 ? 7.521 3.237 24.849 1.00 40.91 164 GLU A O 1
ATOM 1290 N N . ARG A 1 165 ? 9.444 4.131 25.579 1.00 39.22 165 ARG A N 1
ATOM 1291 C CA . ARG A 1 165 ? 9.862 4.611 24.250 1.00 39.22 165 ARG A CA 1
ATOM 1292 C C . ARG A 1 165 ? 10.226 3.479 23.290 1.00 39.22 165 ARG A C 1
ATOM 1294 O O . ARG A 1 165 ? 10.116 3.671 22.086 1.00 39.22 165 ARG A O 1
ATOM 1301 N N . LEU A 1 166 ? 10.618 2.312 23.806 1.00 42.91 166 LEU A N 1
ATOM 1302 C CA . LEU A 1 166 ? 10.823 1.097 23.006 1.00 42.91 166 LEU A CA 1
ATOM 1303 C C . LEU A 1 166 ? 9.495 0.395 22.658 1.00 42.91 166 LEU A C 1
ATOM 1305 O O . LEU A 1 166 ? 9.471 -0.473 21.789 1.00 42.91 166 LEU A O 1
ATOM 1309 N N . ALA A 1 167 ? 8.386 0.793 23.291 1.00 41.88 167 ALA A N 1
ATOM 1310 C CA . ALA A 1 167 ? 7.042 0.267 23.075 1.00 41.88 167 ALA A CA 1
ATOM 1311 C C . ALA A 1 167 ? 6.193 1.156 22.143 1.00 41.88 167 ALA A C 1
ATOM 1313 O O . ALA A 1 167 ? 4.983 1.254 22.314 1.00 41.88 167 ALA A O 1
ATOM 1314 N N . THR A 1 168 ? 6.796 1.753 21.106 1.00 43.88 168 THR A N 1
ATOM 1315 C CA . THR A 1 168 ? 6.072 2.332 19.946 1.00 43.88 168 THR A CA 1
ATOM 1316 C C . THR A 1 168 ? 5.311 1.265 19.135 1.00 43.88 168 THR A C 1
ATOM 1318 O O . THR A 1 168 ? 4.690 1.559 18.117 1.00 43.88 168 THR A O 1
ATOM 1321 N N . ALA A 1 169 ? 5.350 0.005 19.575 1.00 45.91 169 ALA A N 1
ATOM 1322 C CA . ALA A 1 169 ? 4.443 -1.037 19.142 1.00 45.91 169 ALA A CA 1
ATOM 1323 C C . ALA A 1 169 ? 3.041 -0.737 19.684 1.00 45.91 169 ALA A C 1
ATOM 1325 O O . ALA A 1 169 ? 2.849 -0.653 20.897 1.00 45.91 169 ALA A O 1
ATOM 1326 N N . VAL A 1 170 ? 2.071 -0.611 18.775 1.00 52.81 170 VAL A N 1
ATOM 1327 C CA . VAL A 1 170 ? 0.632 -0.637 19.064 1.00 52.81 170 VAL A CA 1
ATOM 1328 C C . VAL A 1 170 ? 0.372 -1.582 20.240 1.00 52.81 170 VAL A C 1
ATOM 1330 O O . VAL A 1 170 ? 0.754 -2.758 20.190 1.00 52.81 170 VAL A O 1
ATOM 1333 N N . ARG A 1 171 ? -0.203 -1.049 21.323 1.00 60.56 171 ARG A N 1
ATOM 1334 C CA . ARG A 1 171 ? -0.438 -1.797 22.563 1.00 60.56 171 ARG A CA 1
ATOM 1335 C C . ARG A 1 171 ? -1.197 -3.098 22.231 1.00 60.56 171 ARG A C 1
ATOM 1337 O O . ARG A 1 171 ? -2.036 -3.080 21.328 1.00 60.56 171 ARG A O 1
ATOM 1344 N N . PRO A 1 172 ? -0.898 -4.243 22.877 1.00 63.97 172 PRO A N 1
ATOM 1345 C CA . PRO A 1 172 ? -1.476 -5.537 22.493 1.00 63.97 172 PRO A CA 1
ATOM 1346 C C . PRO A 1 172 ? -3.012 -5.566 22.441 1.00 63.97 172 PRO A C 1
ATOM 1348 O O . PRO A 1 172 ? -3.579 -6.284 21.622 1.00 63.97 172 PRO A O 1
ATOM 1351 N N . ASP A 1 173 ? -3.673 -4.773 23.281 1.00 75.44 173 ASP A N 1
ATOM 1352 C CA . ASP A 1 173 ? -5.122 -4.563 23.335 1.00 75.44 173 ASP A CA 1
ATOM 1353 C C . ASP A 1 173 ? -5.651 -3.777 22.125 1.00 75.44 173 ASP A C 1
ATOM 1355 O O . ASP A 1 173 ? -6.544 -4.262 21.428 1.00 75.44 173 ASP A O 1
ATOM 1359 N N . VAL A 1 174 ? -5.049 -2.626 21.806 1.00 80.75 174 VAL A N 1
ATOM 1360 C CA . VAL A 1 174 ? -5.378 -1.831 20.608 1.00 80.75 174 VAL A CA 1
ATOM 1361 C C . VAL A 1 174 ? -5.158 -2.667 19.349 1.00 80.75 174 VAL A C 1
ATOM 1363 O O . VAL A 1 174 ? -6.023 -2.751 18.478 1.00 80.75 174 VAL A O 1
ATOM 1366 N N . ARG A 1 175 ? -4.026 -3.375 19.281 1.00 80.31 175 ARG A N 1
ATOM 1367 C CA . ARG A 1 175 ? -3.697 -4.263 18.164 1.00 80.31 175 ARG A CA 1
ATOM 1368 C C . ARG A 1 175 ? -4.704 -5.401 18.033 1.00 80.31 175 ARG A C 1
ATOM 1370 O O . ARG A 1 175 ? -5.066 -5.750 16.915 1.00 80.31 175 ARG A O 1
ATOM 1377 N N . GLY A 1 176 ? -5.143 -5.980 19.150 1.00 84.88 176 GLY A N 1
ATOM 1378 C CA . GLY A 1 176 ? -6.144 -7.044 19.166 1.00 84.88 176 GLY A CA 1
ATOM 1379 C C . GLY A 1 176 ? -7.490 -6.584 18.608 1.00 84.88 176 GLY A C 1
ATOM 1380 O O . GLY A 1 176 ? -8.084 -7.292 17.799 1.00 84.88 176 GLY A O 1
ATOM 1381 N N . ARG A 1 177 ? -7.934 -5.377 18.977 1.00 89.69 177 ARG A N 1
ATOM 1382 C CA . ARG A 1 177 ? -9.174 -4.777 18.459 1.00 89.69 177 ARG A CA 1
ATOM 1383 C C . ARG A 1 177 ? -9.081 -4.490 16.967 1.00 89.69 177 ARG A C 1
ATOM 1385 O O . ARG A 1 177 ? -9.933 -4.949 16.217 1.00 89.69 177 ARG A O 1
ATOM 1392 N N . LEU A 1 178 ? -8.008 -3.830 16.525 1.00 90.00 178 LEU A N 1
ATOM 1393 C CA . LEU A 1 178 ? -7.778 -3.565 15.101 1.00 90.00 178 LEU A CA 1
ATOM 1394 C C . LEU A 1 178 ? -7.677 -4.864 14.290 1.00 90.00 178 LEU A C 1
ATOM 1396 O O . LEU A 1 178 ? -8.244 -4.953 13.208 1.00 90.00 178 LEU A O 1
ATOM 1400 N N . ALA A 1 179 ? -7.034 -5.907 14.821 1.00 88.88 179 ALA A N 1
ATOM 1401 C CA . ALA A 1 179 ? -6.955 -7.215 14.168 1.00 88.88 179 ALA A CA 1
ATOM 1402 C C . ALA A 1 179 ? -8.304 -7.947 14.073 1.00 88.88 179 ALA A C 1
ATOM 1404 O O . ALA A 1 179 ? -8.449 -8.817 13.221 1.00 88.88 179 ALA A O 1
ATOM 1405 N N . ALA A 1 180 ? -9.287 -7.612 14.915 1.00 92.31 180 ALA A N 1
ATOM 1406 C CA . ALA A 1 180 ? -10.628 -8.190 14.834 1.00 92.31 180 ALA A CA 1
ATOM 1407 C C . ALA A 1 180 ? -11.449 -7.615 13.665 1.00 92.31 180 ALA A C 1
ATOM 1409 O O . ALA A 1 180 ? -12.371 -8.269 13.179 1.00 92.31 180 ALA A O 1
ATOM 1410 N N . VAL A 1 181 ? -11.108 -6.404 13.213 1.00 92.88 181 VAL A N 1
ATOM 1411 C CA . VAL A 1 181 ? -11.792 -5.686 12.124 1.00 92.88 181 VAL A CA 1
ATOM 1412 C C . VAL A 1 181 ? -10.930 -5.527 10.861 1.00 92.88 181 VAL A C 1
ATOM 1414 O O . VAL A 1 181 ? -11.438 -5.201 9.789 1.00 92.88 181 VAL A O 1
ATOM 1417 N N . ALA A 1 182 ? -9.633 -5.804 10.932 1.00 94.06 182 ALA A N 1
ATOM 1418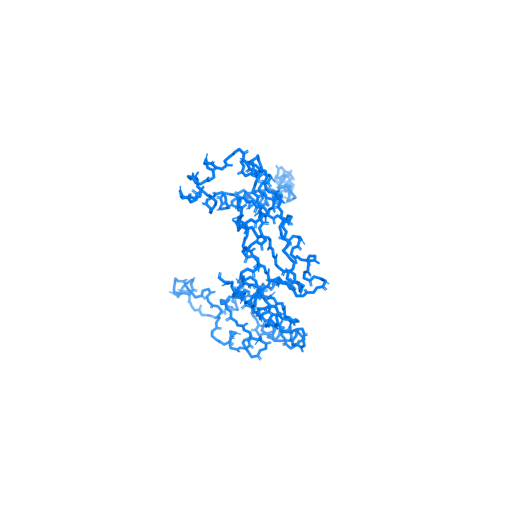 C CA . ALA A 1 182 ? -8.758 -5.889 9.771 1.00 94.06 182 ALA A CA 1
ATOM 1419 C C . ALA A 1 182 ? -8.700 -7.326 9.234 1.00 94.06 182 ALA A C 1
ATOM 1421 O O . ALA A 1 182 ? -8.789 -8.298 9.978 1.00 94.06 182 ALA A O 1
ATOM 1422 N N . ALA A 1 183 ? -8.505 -7.472 7.925 1.00 93.44 183 ALA A N 1
ATOM 1423 C CA . ALA A 1 183 ? -8.211 -8.764 7.316 1.00 93.44 183 ALA A CA 1
ATOM 1424 C C . ALA A 1 183 ? -6.803 -9.253 7.698 1.00 93.44 183 ALA A C 1
ATOM 1426 O O . ALA A 1 183 ? -6.610 -10.437 7.963 1.00 93.44 183 ALA A O 1
ATOM 1427 N N . GLU A 1 184 ? -5.823 -8.344 7.721 1.00 92.56 184 GLU A N 1
ATOM 1428 C CA . GLU A 1 184 ? -4.435 -8.603 8.119 1.00 92.56 184 GLU A CA 1
ATOM 1429 C C . GLU A 1 184 ? -3.873 -7.370 8.855 1.00 92.56 184 GLU A C 1
ATOM 1431 O O . GLU A 1 184 ? -4.278 -6.241 8.578 1.00 92.56 184 GLU A O 1
ATOM 1436 N N . VAL A 1 185 ? -2.928 -7.566 9.783 1.00 89.62 185 VAL A N 1
ATOM 1437 C CA . VAL A 1 185 ? -2.245 -6.478 10.516 1.00 89.62 185 VAL A CA 1
ATOM 1438 C C . VAL A 1 185 ? -0.735 -6.701 10.493 1.00 89.62 185 VAL A C 1
ATOM 1440 O O . VAL A 1 185 ? -0.260 -7.774 10.875 1.00 89.62 185 VAL A O 1
ATOM 1443 N N . ALA A 1 186 ? 0.024 -5.676 10.107 1.00 82.88 186 ALA A N 1
ATOM 1444 C CA . ALA A 1 186 ? 1.483 -5.692 10.035 1.00 82.88 186 ALA A CA 1
ATOM 1445 C C . ALA A 1 186 ? 2.057 -4.388 10.612 1.00 82.88 186 ALA A C 1
ATOM 1447 O O . ALA A 1 186 ? 1.925 -3.322 10.022 1.00 82.88 186 ALA A O 1
ATOM 1448 N N . GLY A 1 187 ? 2.699 -4.455 11.782 1.00 83.19 187 GLY A N 1
ATOM 1449 C CA . GLY A 1 187 ? 3.177 -3.249 12.469 1.00 83.19 187 GLY A CA 1
ATOM 1450 C C . GLY A 1 187 ? 2.019 -2.315 12.840 1.00 83.19 187 GLY A C 1
ATOM 1451 O O . GLY A 1 187 ? 1.126 -2.722 13.582 1.00 83.19 187 GLY A O 1
ATOM 1452 N N . ASN A 1 188 ? 2.056 -1.084 12.328 1.00 84.81 188 ASN A N 1
ATOM 1453 C CA . ASN A 1 188 ? 0.989 -0.083 12.433 1.00 84.81 188 ASN A CA 1
ATOM 1454 C C . ASN A 1 188 ? 0.022 -0.098 11.231 1.00 84.81 188 ASN A C 1
ATOM 1456 O O . ASN A 1 188 ? -0.942 0.662 11.220 1.00 84.81 188 ASN A O 1
ATOM 1460 N N . ALA A 1 189 ? 0.260 -0.938 10.222 1.00 85.94 189 ALA A N 1
ATOM 1461 C CA . ALA A 1 189 ? -0.594 -1.057 9.051 1.00 85.94 189 ALA A CA 1
ATOM 1462 C C . ALA A 1 189 ? -1.692 -2.108 9.267 1.00 85.94 189 ALA A C 1
ATOM 1464 O O . ALA A 1 189 ? -1.453 -3.187 9.820 1.00 85.94 189 ALA A O 1
ATOM 1465 N N . CYS A 1 190 ? -2.891 -1.804 8.783 1.00 92.44 190 CYS A N 1
ATOM 1466 C CA . CYS A 1 190 ? -4.069 -2.662 8.789 1.00 92.44 190 CYS A CA 1
ATOM 1467 C C . CYS A 1 190 ? -4.594 -2.799 7.359 1.00 92.44 190 CYS A C 1
ATOM 1469 O O . CYS A 1 190 ? -4.881 -1.797 6.709 1.00 92.44 190 CYS A O 1
ATOM 1471 N N . LEU A 1 191 ? -4.753 -4.028 6.873 1.00 96.62 191 LEU A N 1
ATOM 1472 C CA . LEU A 1 191 ? -5.419 -4.302 5.604 1.00 96.62 191 LEU A CA 1
ATOM 1473 C C . LEU A 1 191 ? -6.911 -4.468 5.872 1.00 96.62 191 LEU A C 1
ATOM 1475 O O . LEU A 1 191 ? -7.329 -5.469 6.451 1.00 96.62 191 LEU A O 1
ATOM 1479 N N . VAL A 1 192 ? -7.720 -3.505 5.452 1.00 96.62 192 VAL A N 1
ATOM 1480 C CA . VAL A 1 192 ? -9.153 -3.455 5.757 1.00 96.62 192 VAL A CA 1
ATOM 1481 C C . VAL A 1 192 ? -9.936 -3.728 4.482 1.00 96.62 192 VAL A C 1
ATOM 1483 O O . VAL A 1 192 ? -9.663 -3.145 3.437 1.00 96.62 192 VAL A O 1
ATOM 1486 N N . ALA A 1 193 ? -10.886 -4.661 4.542 1.00 96.81 193 ALA A N 1
ATOM 1487 C CA . ALA A 1 193 ? -11.810 -4.883 3.435 1.00 96.81 193 ALA A CA 1
ATOM 1488 C C . ALA A 1 193 ? -12.850 -3.760 3.397 1.00 96.81 193 ALA A C 1
ATOM 1490 O O . ALA A 1 193 ? -13.356 -3.388 4.450 1.00 96.81 193 ALA A O 1
ATOM 1491 N N . ALA A 1 194 ? -13.246 -3.313 2.203 1.00 94.06 194 ALA A N 1
ATOM 1492 C CA . ALA A 1 194 ? -14.247 -2.259 2.019 1.00 94.06 194 ALA A CA 1
ATOM 1493 C C . ALA A 1 194 ? -15.563 -2.550 2.765 1.00 94.06 194 ALA A C 1
ATOM 1495 O O . ALA A 1 194 ? -16.197 -1.659 3.316 1.00 94.06 194 ALA A O 1
ATOM 1496 N N . SER A 1 195 ? -15.949 -3.827 2.858 1.00 95.50 195 SER A N 1
ATOM 1497 C CA . SER A 1 195 ? -17.133 -4.267 3.607 1.00 95.50 195 SER A CA 1
ATOM 1498 C C . SER A 1 195 ? -17.019 -4.120 5.129 1.00 95.50 195 SER A C 1
ATOM 1500 O O . SER A 1 195 ? -18.018 -4.295 5.814 1.00 95.50 195 SER A O 1
ATOM 1502 N N . ASN A 1 196 ? -15.819 -3.882 5.660 1.00 95.75 196 ASN A N 1
ATOM 1503 C CA . ASN A 1 196 ? -15.540 -3.766 7.091 1.00 95.75 196 ASN A CA 1
ATOM 1504 C C . ASN A 1 196 ? -14.963 -2.396 7.481 1.00 95.75 196 ASN A C 1
ATOM 1506 O O . ASN A 1 196 ? -14.581 -2.209 8.633 1.00 95.75 196 ASN A O 1
ATOM 1510 N N . GLU A 1 197 ? -14.899 -1.443 6.545 1.00 94.12 197 GLU A N 1
ATOM 1511 C CA . GLU A 1 197 ? -14.395 -0.088 6.806 1.00 94.12 197 GLU A CA 1
ATOM 1512 C C . GLU A 1 197 ? -15.217 0.629 7.882 1.00 94.12 197 GLU A C 1
ATOM 1514 O O . GLU A 1 197 ? -14.645 1.246 8.775 1.00 94.12 197 GLU A O 1
ATOM 1519 N N . GLU A 1 198 ? -16.545 0.490 7.872 1.00 95.56 198 GLU A N 1
ATOM 1520 C CA . GLU A 1 198 ? -17.412 1.095 8.893 1.00 95.56 198 GLU A CA 1
ATOM 1521 C C . GLU A 1 198 ? -17.096 0.563 10.301 1.00 95.56 198 GLU A C 1
ATOM 1523 O O . GLU A 1 198 ? -16.926 1.340 11.238 1.00 95.56 198 GLU A O 1
ATOM 1528 N N . ALA A 1 199 ? -16.928 -0.756 10.443 1.00 95.44 199 ALA A N 1
ATOM 1529 C CA . ALA A 1 199 ? -16.553 -1.380 11.712 1.00 95.44 199 ALA A CA 1
ATOM 1530 C C . ALA A 1 199 ? -15.130 -0.993 12.153 1.00 95.44 199 ALA A C 1
ATOM 1532 O O . ALA A 1 199 ? -14.864 -0.817 13.344 1.00 95.44 199 ALA A O 1
ATOM 1533 N N . PHE A 1 200 ? -14.215 -0.831 11.195 1.00 96.06 200 PHE A N 1
ATOM 1534 C CA . PHE A 1 200 ? -12.862 -0.351 11.452 1.00 96.06 200 PHE A CA 1
ATOM 1535 C C . PHE A 1 200 ? -12.868 1.082 11.997 1.00 96.06 200 PHE A C 1
ATOM 1537 O O . PHE A 1 200 ? -12.273 1.335 13.041 1.00 96.06 200 PHE A O 1
ATOM 1544 N N . HIS A 1 201 ? -13.604 1.999 11.363 1.00 94.69 201 HIS A N 1
ATOM 1545 C CA . HIS A 1 201 ? -13.743 3.375 11.843 1.00 94.69 201 HIS A CA 1
ATOM 1546 C C . HIS A 1 201 ? -14.470 3.466 13.188 1.00 94.69 201 HIS A C 1
ATOM 1548 O O . HIS A 1 201 ? -14.054 4.245 14.040 1.00 94.69 201 HIS A O 1
ATOM 1554 N N . ALA A 1 202 ? -15.493 2.640 13.425 1.00 94.81 202 ALA A N 1
ATOM 1555 C CA . ALA A 1 202 ? -16.136 2.555 14.735 1.00 94.81 202 ALA A CA 1
ATOM 1556 C C . ALA A 1 202 ? -15.133 2.151 15.831 1.00 94.81 202 ALA A C 1
ATOM 1558 O O . ALA A 1 202 ? -15.068 2.797 16.871 1.00 94.81 202 ALA A O 1
ATOM 1559 N N . THR A 1 203 ? -14.283 1.157 15.556 1.00 94.44 203 THR A N 1
ATOM 1560 C CA . THR A 1 203 ? -13.225 0.723 16.486 1.00 94.44 203 THR A CA 1
ATOM 1561 C C . THR A 1 203 ? -12.223 1.843 16.782 1.00 94.44 203 THR A C 1
ATOM 1563 O O . THR A 1 203 ? -11.789 1.991 17.922 1.00 94.44 203 THR A O 1
ATOM 1566 N N . LEU A 1 204 ? -11.844 2.635 15.772 1.00 92.38 204 LEU A N 1
ATOM 1567 C CA . LEU A 1 204 ? -10.957 3.789 15.953 1.00 92.38 204 LEU A CA 1
ATOM 1568 C C . LEU A 1 204 ? -11.601 4.864 16.840 1.00 92.38 204 LEU A C 1
ATOM 1570 O O . LEU A 1 204 ? -10.949 5.346 17.760 1.00 92.38 204 LEU A O 1
ATOM 1574 N N . ASN A 1 205 ? -12.878 5.179 16.617 1.00 93.06 205 ASN A N 1
ATOM 1575 C CA . ASN A 1 205 ? -13.603 6.163 17.423 1.00 93.06 205 ASN A CA 1
ATOM 1576 C C . ASN A 1 205 ? -13.737 5.720 18.886 1.00 93.06 205 ASN A C 1
ATOM 1578 O O . ASN A 1 205 ? -13.520 6.522 19.786 1.00 93.06 205 ASN A O 1
ATOM 1582 N N . GLU A 1 206 ? -14.043 4.444 19.143 1.00 91.69 206 GLU A N 1
ATOM 1583 C CA . GLU A 1 206 ? -14.099 3.913 20.512 1.00 91.69 206 GLU A CA 1
ATOM 1584 C C . GLU A 1 206 ? -12.749 4.060 21.234 1.00 91.69 206 GLU A C 1
ATOM 1586 O O . GLU A 1 206 ? -12.699 4.423 22.407 1.00 91.69 206 GLU A O 1
ATOM 1591 N N . LEU A 1 207 ? -11.639 3.807 20.533 1.00 88.81 207 LEU A N 1
ATOM 1592 C CA . LEU A 1 207 ? -10.298 4.010 21.081 1.00 88.81 207 LEU A CA 1
ATOM 1593 C C . LEU A 1 207 ? -10.042 5.493 21.403 1.00 88.81 207 LEU A C 1
ATOM 1595 O O . LEU A 1 207 ? -9.490 5.810 22.455 1.00 88.81 207 LEU A O 1
ATOM 1599 N N . GLU A 1 208 ? -10.456 6.414 20.538 1.00 86.88 208 GLU A N 1
ATOM 1600 C CA . GLU A 1 208 ? -10.338 7.850 20.817 1.00 86.88 208 GLU A CA 1
ATOM 1601 C C . GLU A 1 208 ? -11.200 8.283 22.017 1.00 86.88 208 GLU A C 1
ATOM 1603 O O . GLU A 1 208 ? -10.733 9.043 22.867 1.00 86.88 208 GLU A O 1
ATOM 1608 N N . GLU A 1 209 ? -12.417 7.746 22.155 1.00 87.81 209 GLU A N 1
ATOM 1609 C CA . GLU A 1 209 ? -13.297 7.979 23.312 1.00 87.81 209 GLU A CA 1
ATOM 1610 C C . GLU A 1 209 ? -12.713 7.433 24.626 1.00 87.81 209 GLU A C 1
ATOM 1612 O O . GLU A 1 209 ? -12.917 8.017 25.693 1.00 87.81 209 GLU A O 1
ATOM 1617 N N . GLU A 1 210 ? -11.930 6.356 24.558 1.00 85.44 210 GLU A N 1
ATOM 1618 C CA . GLU A 1 210 ? -11.149 5.813 25.678 1.00 85.44 210 GLU A CA 1
ATOM 1619 C C . GLU A 1 210 ? -9.900 6.655 26.013 1.00 85.44 210 GLU A C 1
ATOM 1621 O O . GLU A 1 210 ? -9.193 6.371 26.984 1.00 85.44 210 GLU A O 1
ATOM 1626 N N . GLY A 1 211 ? -9.638 7.717 25.246 1.00 81.38 211 GLY A N 1
ATOM 1627 C CA . GLY A 1 211 ? -8.572 8.684 25.488 1.00 81.38 211 GLY A CA 1
ATOM 1628 C C . GLY A 1 211 ? -7.281 8.426 24.714 1.00 81.38 211 GLY A C 1
ATOM 1629 O O . GLY A 1 211 ? -6.275 9.071 25.013 1.00 81.38 211 GLY A O 1
ATOM 1630 N N . TYR A 1 212 ? -7.269 7.505 23.744 1.00 83.00 212 TYR A N 1
ATOM 1631 C CA . TYR A 1 212 ? -6.120 7.328 22.853 1.00 83.00 212 TYR A CA 1
ATOM 1632 C C . TYR A 1 212 ? -6.051 8.455 21.816 1.00 83.00 212 TYR A C 1
ATOM 1634 O O . TYR A 1 212 ? -7.030 8.738 21.138 1.00 83.00 212 TYR A O 1
ATOM 1642 N N . GLU A 1 213 ? -4.875 9.059 21.626 1.00 83.00 213 GLU A N 1
ATOM 1643 C CA . GLU A 1 213 ? -4.649 9.962 20.492 1.00 83.00 213 GLU A CA 1
ATOM 1644 C C . GLU A 1 213 ? -4.085 9.155 19.319 1.00 83.00 213 GLU A C 1
ATOM 1646 O O . GLU A 1 213 ? -2.951 8.663 19.379 1.00 83.00 213 GLU A O 1
ATOM 1651 N N . LEU A 1 214 ? -4.884 8.986 18.264 1.00 85.38 214 LEU A N 1
ATOM 1652 C CA . LEU A 1 214 ? -4.529 8.197 17.089 1.00 85.38 214 LEU A CA 1
ATOM 1653 C C . LEU A 1 214 ? -4.221 9.103 15.892 1.00 85.38 214 LEU A C 1
ATOM 1655 O O . LEU A 1 214 ? -4.930 10.060 15.599 1.00 85.38 214 LEU A O 1
ATOM 1659 N N . ARG A 1 215 ? -3.177 8.761 15.138 1.00 86.69 215 ARG A N 1
ATOM 1660 C CA . ARG A 1 215 ? -2.919 9.285 13.797 1.00 86.69 215 ARG A CA 1
ATOM 1661 C C . ARG A 1 215 ? -3.225 8.195 12.791 1.00 86.69 215 ARG A C 1
ATOM 1663 O O . ARG A 1 215 ? -2.487 7.217 12.674 1.00 86.69 215 ARG A O 1
ATOM 1670 N N . VAL A 1 216 ? -4.315 8.392 12.062 1.00 87.50 216 VAL A N 1
ATOM 1671 C CA . VAL A 1 216 ? -4.801 7.459 11.047 1.00 87.50 216 VAL A CA 1
ATOM 1672 C C . VAL A 1 216 ? -4.548 8.047 9.665 1.00 87.50 216 VAL A C 1
ATOM 1674 O O . VAL A 1 216 ? -4.877 9.202 9.405 1.00 87.50 216 VAL A O 1
ATOM 1677 N N . THR A 1 217 ? -3.956 7.262 8.767 1.00 87.69 217 THR A N 1
ATOM 1678 C CA . THR A 1 217 ? -3.775 7.647 7.361 1.00 87.69 217 THR A CA 1
ATOM 1679 C C . THR A 1 217 ? -4.207 6.518 6.435 1.00 87.69 217 THR A C 1
ATOM 1681 O O . THR A 1 217 ? -4.042 5.341 6.758 1.00 87.69 217 THR A O 1
ATOM 1684 N N . GLY A 1 218 ? -4.755 6.885 5.282 1.00 88.12 218 GLY A N 1
ATOM 1685 C CA . GLY A 1 218 ? -5.292 5.964 4.287 1.00 88.12 218 GLY A CA 1
ATOM 1686 C C . GLY A 1 218 ? -6.559 6.529 3.639 1.00 88.12 218 GLY A C 1
ATOM 1687 O O . GLY A 1 218 ? -6.944 7.662 3.943 1.00 88.12 218 GLY A O 1
ATOM 1688 N N . PRO A 1 219 ? -7.203 5.764 2.746 1.00 90.69 219 PRO A N 1
ATOM 1689 C CA . PRO A 1 219 ? -6.777 4.445 2.276 1.00 90.69 219 PRO A CA 1
ATOM 1690 C C . PRO A 1 219 ? -5.526 4.530 1.387 1.00 90.69 219 PRO A C 1
ATOM 1692 O O . PRO A 1 219 ? -5.402 5.430 0.557 1.00 90.69 219 PRO A O 1
ATOM 1695 N N . TRP A 1 220 ? -4.608 3.579 1.545 1.00 90.25 220 TRP A N 1
ATOM 1696 C CA . TRP A 1 220 ? -3.388 3.449 0.746 1.00 90.25 220 TRP A CA 1
ATOM 1697 C C . TRP A 1 220 ? -3.371 2.132 -0.044 1.00 90.25 220 TRP A C 1
ATOM 1699 O O . TRP A 1 220 ? -3.982 1.143 0.382 1.00 90.25 220 TRP A O 1
ATOM 1709 N N . PRO A 1 221 ? -2.621 2.069 -1.162 1.00 89.56 221 PRO A N 1
ATOM 1710 C CA . PRO A 1 221 ? -2.227 0.801 -1.763 1.00 89.56 221 PRO A CA 1
ATOM 1711 C C . PRO A 1 221 ? -1.538 -0.095 -0.727 1.00 89.56 221 PRO A C 1
ATOM 1713 O O . PRO A 1 221 ? -0.803 0.395 0.128 1.00 89.56 221 PRO A O 1
ATOM 1716 N N . ALA A 1 222 ? -1.743 -1.408 -0.832 1.00 91.75 222 ALA A N 1
ATOM 1717 C CA . ALA A 1 222 ? -1.357 -2.383 0.189 1.00 91.75 222 ALA A CA 1
ATOM 1718 C C . ALA A 1 222 ? 0.154 -2.710 0.243 1.00 91.75 222 ALA A C 1
ATOM 1720 O O . ALA A 1 222 ? 0.548 -3.865 0.098 1.00 91.75 222 ALA A O 1
ATOM 1721 N N . TYR A 1 223 ? 1.015 -1.709 0.431 1.00 83.62 223 TYR A N 1
ATOM 1722 C CA . TYR A 1 223 ? 2.477 -1.842 0.472 1.00 83.62 223 TYR A CA 1
ATOM 1723 C C . TYR A 1 223 ? 2.988 -2.827 1.525 1.00 83.62 223 TYR A C 1
ATOM 1725 O O . TYR A 1 223 ? 3.924 -3.581 1.255 1.00 83.62 223 TYR A O 1
ATOM 1733 N N . SER A 1 224 ? 2.399 -2.817 2.719 1.00 83.38 224 SER A N 1
ATOM 1734 C CA . SER A 1 224 ? 2.835 -3.650 3.845 1.00 83.38 224 SER A CA 1
ATOM 1735 C C . SER A 1 224 ? 2.353 -5.093 3.721 1.00 83.38 224 SER A C 1
ATOM 1737 O O . SER A 1 224 ? 2.849 -5.979 4.418 1.00 83.38 224 SER A O 1
ATOM 1739 N N . PHE A 1 225 ? 1.385 -5.333 2.835 1.00 90.06 225 PHE A N 1
ATOM 1740 C CA . PHE A 1 225 ? 0.728 -6.625 2.685 1.00 90.06 225 PHE A CA 1
ATOM 1741 C C . PHE A 1 225 ? 0.997 -7.285 1.343 1.00 90.06 225 PHE A C 1
ATOM 1743 O O . PHE A 1 225 ? 0.805 -8.496 1.261 1.00 90.06 225 PHE A O 1
ATOM 1750 N N . ALA A 1 226 ? 1.407 -6.532 0.320 1.00 87.81 226 ALA A N 1
ATOM 1751 C CA . ALA A 1 226 ? 1.704 -7.054 -1.003 1.00 87.81 226 ALA A CA 1
ATOM 1752 C C . ALA A 1 226 ? 2.798 -8.130 -0.937 1.00 87.81 226 ALA A C 1
ATOM 1754 O O . ALA A 1 226 ? 3.900 -7.901 -0.435 1.00 87.81 226 ALA A O 1
ATOM 1755 N N . ARG A 1 227 ? 2.489 -9.317 -1.452 1.00 88.12 227 ARG A N 1
ATOM 1756 C CA . ARG A 1 227 ? 3.402 -10.454 -1.557 1.00 88.12 227 ARG A CA 1
ATOM 1757 C C . ARG A 1 227 ? 3.933 -10.479 -2.979 1.00 88.12 227 ARG A C 1
ATOM 1759 O O . ARG A 1 227 ? 3.227 -10.872 -3.904 1.00 88.12 227 ARG A O 1
ATOM 1766 N N . LEU A 1 228 ? 5.153 -9.980 -3.134 1.00 81.00 228 LEU A N 1
ATOM 1767 C CA . LEU A 1 228 ? 5.823 -9.909 -4.424 1.00 81.00 228 LEU A CA 1
ATOM 1768 C C . LEU A 1 228 ? 6.551 -11.235 -4.724 1.00 81.00 228 LEU A C 1
ATOM 1770 O O . LEU A 1 228 ? 7.043 -11.851 -3.772 1.00 81.00 228 LEU A O 1
ATOM 1774 N N . PRO A 1 229 ? 6.605 -11.656 -6.001 1.00 69.94 229 PRO A N 1
ATOM 1775 C CA . PRO A 1 229 ? 7.424 -12.779 -6.467 1.00 69.94 229 PRO A CA 1
ATOM 1776 C C . PRO A 1 229 ? 8.922 -12.615 -6.182 1.00 69.94 229 PRO A C 1
ATOM 1778 O O . PRO A 1 229 ? 9.408 -11.458 -6.234 1.00 69.94 229 PRO A O 1
#